Protein AF-A0A6A6VMI0-F1 (afdb_monomer_lite)

Organism: NCBI:txid1340428

Foldseek 3Di:
DPPVVVVVVVVVVPPDDDDDDDDDDDPDDDDDDDDPDPPPPDDDPVVVVVVVVVVVVVVVVVQVVVCVPDVCGPVVVVVVVVVVVVVVVVVVVVVVVVVVVVVVVVVVVVVPDDPPPDQDDVCPPVLPPDDPPDDDPPPRDDCPVVVVVSSVVSVVVVVVVVVCVVVVVPPVRPPPPPPDPPDPDDDDPDDDD

Sequence (193 aa):
MQLLQRTALTAARSSRTTLSRTSRRFASDHHGHGQAHNVNESFGLGLWLPLAAFPFGYLLYKLSQSTQKNPSDVLSRLIKNYMEKEEDIRRSNALHTQLMEQAAKDRVLFYSSPTQVIPQLRFPEIMNNGSPFNVVAGSQVNMDKVIEKMQREAYEDNERKLEALRNNQIKSEIPIEQKAPRYRGTELKVAIG

Structure (mmCIF, N/CA/C/O backbone):
data_AF-A0A6A6VMI0-F1
#
_entry.id   AF-A0A6A6VMI0-F1
#
loop_
_atom_site.group_PDB
_atom_site.id
_atom_site.type_symbol
_atom_site.label_atom_id
_atom_site.label_alt_id
_atom_site.label_comp_id
_atom_site.label_asym_id
_atom_site.label_entity_id
_atom_site.label_seq_id
_atom_site.pdbx_PDB_ins_code
_atom_site.Cartn_x
_atom_site.Cartn_y
_atom_site.Cartn_z
_atom_site.occupancy
_atom_site.B_iso_or_equiv
_atom_site.auth_seq_id
_atom_site.auth_comp_id
_atom_site.auth_asym_id
_atom_site.auth_atom_id
_atom_site.pdbx_PDB_model_num
ATOM 1 N N . MET A 1 1 ? 6.667 -1.516 18.832 1.00 49.03 1 MET A N 1
ATOM 2 C CA . MET A 1 1 ? 7.571 -0.690 17.987 1.00 49.03 1 MET A CA 1
ATOM 3 C C . MET A 1 1 ? 8.981 -1.300 17.808 1.00 49.03 1 MET A C 1
ATOM 5 O O . MET A 1 1 ? 9.947 -0.559 17.741 1.00 49.03 1 MET A O 1
ATOM 9 N N . GLN A 1 2 ? 9.157 -2.629 17.717 1.00 53.81 2 GLN A N 1
ATOM 10 C CA . GLN A 1 2 ? 10.510 -3.240 17.655 1.00 53.81 2 GLN A CA 1
ATOM 11 C C . GLN A 1 2 ? 10.772 -4.107 16.410 1.00 53.81 2 GLN A C 1
ATOM 13 O O . GLN A 1 2 ? 11.909 -4.485 16.141 1.00 53.81 2 GLN A O 1
ATOM 18 N N . LEU A 1 3 ? 9.742 -4.399 15.611 1.00 52.06 3 LEU A N 1
ATOM 19 C CA . LEU A 1 3 ? 9.859 -5.303 14.460 1.00 52.06 3 LEU A CA 1
ATOM 20 C C . LEU A 1 3 ? 10.449 -4.623 13.212 1.00 52.06 3 LEU A C 1
ATOM 22 O O . LEU A 1 3 ? 11.148 -5.274 12.443 1.00 52.06 3 LEU A O 1
ATOM 26 N N . LEU A 1 4 ? 10.268 -3.306 13.053 1.00 53.38 4 LEU A N 1
ATOM 27 C CA . LEU A 1 4 ? 10.815 -2.540 11.921 1.00 53.38 4 LEU A CA 1
ATOM 28 C C . LEU A 1 4 ? 12.335 -2.323 11.994 1.00 53.38 4 LEU A C 1
ATOM 30 O O . LEU A 1 4 ? 12.973 -2.074 10.978 1.00 53.38 4 LEU A O 1
ATOM 34 N N . GLN A 1 5 ? 12.938 -2.439 13.179 1.00 54.00 5 GLN A N 1
ATOM 35 C CA . GLN A 1 5 ? 14.377 -2.208 13.349 1.00 54.00 5 GLN A CA 1
ATOM 36 C C . GLN A 1 5 ? 15.223 -3.418 12.926 1.00 54.00 5 GLN A C 1
ATOM 38 O O . GLN A 1 5 ? 16.391 -3.267 12.573 1.00 54.00 5 GLN A O 1
ATOM 43 N N . ARG A 1 6 ? 14.645 -4.627 12.926 1.00 52.94 6 ARG A N 1
ATOM 44 C CA . ARG A 1 6 ? 15.387 -5.863 12.635 1.00 52.94 6 ARG A CA 1
ATOM 45 C C . ARG A 1 6 ? 15.647 -6.075 11.142 1.00 52.94 6 ARG A C 1
ATOM 47 O O . ARG A 1 6 ? 16.674 -6.650 10.797 1.00 52.94 6 ARG A O 1
ATOM 54 N N . THR A 1 7 ? 14.775 -5.577 10.266 1.00 53.91 7 THR A N 1
ATOM 55 C CA . THR A 1 7 ? 14.893 -5.739 8.806 1.00 53.91 7 THR A CA 1
ATOM 56 C C . THR A 1 7 ? 15.900 -4.770 8.179 1.00 53.91 7 THR A C 1
ATOM 58 O O . THR A 1 7 ? 16.629 -5.145 7.263 1.00 53.91 7 THR A O 1
ATOM 61 N N . ALA A 1 8 ? 16.025 -3.552 8.714 1.00 53.75 8 ALA A N 1
ATOM 62 C CA . ALA A 1 8 ? 16.979 -2.558 8.216 1.00 53.75 8 ALA A CA 1
ATOM 63 C C . ALA A 1 8 ? 18.450 -2.976 8.426 1.00 53.75 8 ALA A C 1
ATOM 65 O O . ALA A 1 8 ? 19.309 -2.709 7.585 1.00 53.75 8 ALA A O 1
ATOM 66 N N . LEU A 1 9 ? 18.749 -3.682 9.522 1.00 53.66 9 LEU A N 1
ATOM 67 C CA . LEU A 1 9 ? 20.118 -4.078 9.869 1.00 53.66 9 LEU A CA 1
ATOM 68 C C . LEU A 1 9 ? 20.656 -5.241 9.019 1.00 53.66 9 LEU A C 1
ATOM 70 O O . LEU A 1 9 ? 21.871 -5.375 8.866 1.00 53.66 9 LEU A O 1
ATOM 74 N N . THR A 1 10 ? 19.782 -6.073 8.444 1.00 55.41 10 THR A N 1
ATOM 75 C CA . THR A 1 10 ? 20.195 -7.216 7.610 1.00 55.41 10 THR A CA 1
ATOM 76 C C . THR A 1 10 ? 20.552 -6.789 6.185 1.00 55.41 10 THR A C 1
ATOM 78 O O . THR A 1 10 ? 21.506 -7.317 5.615 1.00 55.41 10 THR A O 1
ATOM 81 N N . ALA A 1 11 ? 19.871 -5.776 5.636 1.00 56.66 11 ALA A N 1
ATOM 82 C CA . ALA A 1 11 ? 20.152 -5.242 4.299 1.00 56.66 11 ALA A CA 1
ATOM 83 C C . ALA A 1 11 ? 21.504 -4.500 4.213 1.00 56.66 11 ALA A C 1
ATOM 85 O O . ALA A 1 11 ? 22.173 -4.535 3.182 1.00 56.66 11 ALA A O 1
ATOM 86 N N . ALA A 1 12 ? 21.961 -3.889 5.312 1.00 55.19 12 ALA A N 1
ATOM 87 C CA . ALA A 1 12 ? 23.204 -3.114 5.348 1.00 55.19 12 ALA A CA 1
ATOM 88 C C . ALA A 1 12 ? 24.495 -3.961 5.295 1.00 55.19 12 ALA A C 1
ATOM 90 O O . ALA A 1 12 ? 25.575 -3.420 5.065 1.00 55.19 12 ALA A O 1
ATOM 91 N N . ARG A 1 13 ? 24.426 -5.287 5.498 1.00 55.62 13 ARG A N 1
ATOM 92 C CA . ARG A 1 13 ? 25.618 -6.162 5.476 1.00 55.62 13 ARG A CA 1
ATOM 93 C C . ARG A 1 13 ? 26.021 -6.651 4.080 1.00 55.62 13 ARG A C 1
ATOM 95 O O . ARG A 1 13 ? 27.125 -7.168 3.937 1.00 55.62 13 ARG A O 1
ATOM 102 N N . SER A 1 14 ? 25.181 -6.472 3.058 1.00 56.50 14 SER A N 1
ATOM 103 C CA . SER A 1 14 ? 25.423 -7.042 1.722 1.00 56.50 14 SER A CA 1
ATOM 104 C C . SER A 1 14 ? 26.342 -6.207 0.812 1.00 56.50 14 SER A C 1
ATOM 106 O O . SER A 1 14 ? 26.693 -6.672 -0.268 1.00 56.50 14 SER A O 1
ATOM 108 N N . SER A 1 15 ? 26.746 -4.993 1.203 1.00 56.50 15 SER A N 1
ATOM 109 C CA . SER A 1 15 ? 27.446 -4.040 0.318 1.00 56.50 15 SER A CA 1
ATOM 110 C C . SER A 1 15 ? 28.947 -3.879 0.587 1.00 56.50 15 SER A C 1
ATOM 112 O O . SER A 1 15 ? 29.559 -2.908 0.139 1.00 56.50 15 SER A O 1
ATOM 114 N N . ARG A 1 16 ? 29.592 -4.812 1.300 1.00 56.62 16 ARG A N 1
ATOM 115 C CA . ARG A 1 16 ? 31.043 -4.729 1.525 1.00 56.62 16 ARG A CA 1
ATOM 116 C C . ARG A 1 16 ? 31.806 -5.217 0.287 1.00 56.62 16 ARG A C 1
ATOM 118 O O . ARG A 1 16 ? 32.122 -6.395 0.162 1.00 56.62 16 ARG A O 1
ATOM 125 N N . THR A 1 17 ? 32.136 -4.291 -0.608 1.00 61.59 17 THR A N 1
ATOM 126 C CA . THR A 1 17 ? 33.060 -4.511 -1.728 1.00 61.59 17 THR A CA 1
ATOM 127 C C . THR A 1 17 ? 34.459 -4.833 -1.197 1.00 61.59 17 THR A C 1
ATOM 129 O O . THR A 1 17 ? 35.094 -4.000 -0.546 1.00 61.59 17 THR A O 1
ATOM 132 N N . THR A 1 18 ? 34.963 -6.035 -1.459 1.00 63.28 18 THR A N 1
ATOM 133 C CA . THR A 1 18 ? 36.356 -6.398 -1.178 1.00 63.28 18 THR A CA 1
ATOM 134 C C . THR A 1 18 ? 37.263 -5.729 -2.212 1.00 63.28 18 THR A C 1
ATOM 136 O O . THR A 1 18 ? 37.291 -6.143 -3.370 1.00 63.28 18 THR A O 1
ATOM 139 N N . LEU A 1 19 ? 37.986 -4.677 -1.821 1.00 65.62 19 LEU A N 1
ATOM 140 C CA . LEU A 1 19 ? 38.995 -4.047 -2.677 1.00 65.62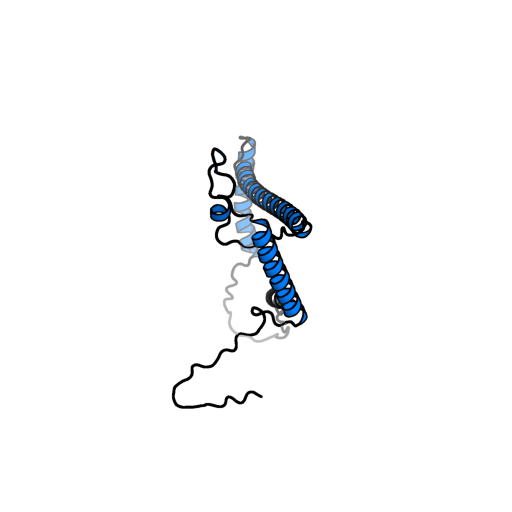 19 LEU A CA 1
ATOM 141 C C . LEU A 1 19 ? 40.134 -5.043 -2.964 1.00 65.62 19 LEU A C 1
ATOM 143 O O . LEU A 1 19 ? 40.698 -5.631 -2.040 1.00 65.62 19 LEU A O 1
ATOM 147 N N . SER A 1 20 ? 40.463 -5.223 -4.246 1.00 62.91 20 SER A N 1
ATOM 148 C CA . SER A 1 20 ? 41.582 -6.054 -4.705 1.00 62.91 20 SER A CA 1
ATOM 149 C C . SER A 1 20 ? 42.905 -5.516 -4.154 1.00 62.91 20 SER A C 1
ATOM 151 O O . SER A 1 20 ? 43.247 -4.348 -4.338 1.00 62.91 20 SER A O 1
ATOM 153 N N . ARG A 1 21 ? 43.654 -6.366 -3.448 1.00 62.25 21 ARG A N 1
ATOM 154 C CA . ARG A 1 21 ? 44.959 -6.023 -2.879 1.00 62.25 21 ARG A CA 1
ATOM 155 C C . ARG A 1 21 ? 46.011 -6.079 -3.990 1.00 62.25 21 ARG A C 1
ATOM 157 O O . ARG A 1 21 ? 46.353 -7.161 -4.456 1.00 62.25 21 ARG A O 1
ATOM 164 N N . THR A 1 22 ? 46.548 -4.928 -4.387 1.00 59.88 22 THR A N 1
ATOM 165 C CA . THR A 1 22 ? 47.686 -4.828 -5.316 1.00 59.88 22 THR A CA 1
ATOM 166 C C . THR A 1 22 ? 48.868 -5.661 -4.809 1.00 59.88 22 THR A C 1
ATOM 168 O O . THR A 1 22 ? 49.394 -5.403 -3.723 1.00 59.88 22 THR A O 1
ATOM 171 N N . SER A 1 23 ? 49.305 -6.657 -5.587 1.00 62.66 23 SER A N 1
ATOM 172 C CA . SER A 1 23 ? 50.525 -7.415 -5.299 1.00 62.66 23 SER A CA 1
ATOM 173 C C . SER A 1 23 ? 51.737 -6.492 -5.445 1.00 62.66 23 SER A C 1
ATOM 175 O O . SER A 1 23 ? 51.971 -5.942 -6.524 1.00 62.66 23 SER A O 1
ATOM 177 N N . ARG A 1 24 ? 52.528 -6.324 -4.384 1.00 59.72 24 ARG A N 1
ATOM 178 C CA . ARG A 1 24 ? 53.826 -5.645 -4.476 1.00 59.72 24 ARG A CA 1
ATOM 179 C C . ARG A 1 24 ? 54.785 -6.541 -5.263 1.00 59.72 24 ARG A C 1
ATOM 181 O O . ARG A 1 24 ? 55.013 -7.678 -4.861 1.00 59.72 24 ARG A O 1
ATOM 188 N N . ARG A 1 25 ? 55.324 -6.042 -6.377 1.00 53.09 25 ARG A N 1
ATOM 189 C CA . ARG A 1 25 ? 56.431 -6.686 -7.097 1.00 53.09 25 ARG A CA 1
ATOM 190 C C . ARG A 1 25 ? 57.737 -6.281 -6.417 1.00 53.09 25 ARG A C 1
ATOM 192 O O . ARG A 1 25 ? 58.009 -5.090 -6.294 1.00 53.09 25 ARG A O 1
ATOM 199 N N . PHE A 1 26 ? 58.517 -7.259 -5.968 1.00 57.53 26 PHE A N 1
ATOM 200 C CA . PHE A 1 26 ? 59.896 -7.035 -5.547 1.00 57.53 26 PHE A CA 1
ATOM 201 C C . PHE A 1 26 ? 60.743 -6.851 -6.806 1.00 57.53 26 PHE A C 1
ATOM 203 O O . PHE A 1 26 ? 60.896 -7.777 -7.597 1.00 57.53 26 PHE A O 1
ATOM 210 N N . ALA A 1 27 ? 61.233 -5.634 -7.026 1.00 57.88 27 ALA A N 1
ATOM 211 C CA . ALA A 1 27 ? 62.242 -5.361 -8.035 1.00 57.88 27 ALA A CA 1
ATOM 212 C C . ALA A 1 27 ? 63.617 -5.647 -7.424 1.00 57.88 27 ALA A C 1
ATOM 214 O O . ALA A 1 27 ? 64.251 -4.749 -6.879 1.00 57.88 27 ALA A O 1
ATOM 215 N N . SER A 1 28 ? 64.041 -6.906 -7.475 1.00 59.09 28 SER A N 1
ATOM 216 C CA . SER A 1 28 ? 65.440 -7.290 -7.289 1.00 59.09 28 SER A CA 1
ATOM 217 C C . SER A 1 28 ? 65.618 -8.746 -7.703 1.00 59.09 28 SER A C 1
ATOM 219 O O . SER A 1 28 ? 65.396 -9.635 -6.887 1.00 59.09 28 SER A O 1
ATOM 221 N N . ASP A 1 29 ? 66.007 -8.990 -8.951 1.00 41.25 29 ASP A N 1
ATOM 222 C CA . ASP A 1 29 ? 67.034 -9.999 -9.200 1.00 41.25 29 ASP A CA 1
ATOM 223 C C . ASP A 1 29 ? 67.683 -9.755 -10.562 1.00 41.25 29 ASP A C 1
ATOM 225 O O . ASP A 1 29 ? 67.005 -9.610 -11.580 1.00 41.25 29 ASP A O 1
ATOM 229 N N . HIS A 1 30 ? 69.003 -9.647 -10.562 1.00 47.50 30 HIS A N 1
ATOM 230 C CA . HIS A 1 30 ? 69.812 -9.481 -11.756 1.00 47.50 30 HIS A CA 1
ATOM 231 C C . HIS A 1 30 ? 70.925 -10.526 -11.647 1.00 47.50 30 HIS A C 1
ATOM 233 O O . HIS A 1 30 ? 71.714 -10.458 -10.709 1.00 47.50 30 HIS A O 1
ATOM 239 N N . HIS A 1 31 ? 71.033 -11.367 -12.684 1.00 48.19 31 HIS A N 1
ATOM 240 C CA . HIS A 1 31 ? 72.104 -12.329 -13.014 1.00 48.19 31 HIS A CA 1
ATOM 241 C C . HIS A 1 31 ? 71.931 -13.774 -12.511 1.00 48.19 31 HIS A C 1
ATOM 243 O O . HIS A 1 31 ? 72.172 -14.093 -11.354 1.00 48.19 31 HIS A O 1
ATOM 249 N N . GLY A 1 32 ? 71.657 -14.681 -13.454 1.00 36.88 32 GLY A N 1
ATOM 250 C CA . GLY A 1 32 ? 71.803 -16.126 -13.273 1.00 36.88 32 GLY A CA 1
ATOM 251 C C . GLY A 1 32 ? 71.426 -16.891 -14.542 1.00 36.88 32 GLY A C 1
ATOM 252 O O . GLY A 1 32 ? 70.265 -16.923 -14.929 1.00 36.88 32 GLY A O 1
ATOM 253 N N . HIS A 1 33 ? 72.418 -17.466 -15.220 1.00 50.44 33 HIS A N 1
ATOM 254 C CA . HIS A 1 33 ? 72.277 -18.271 -16.434 1.00 50.44 33 HIS A CA 1
ATOM 255 C C . HIS A 1 33 ? 71.405 -19.525 -16.212 1.00 50.44 33 HIS A C 1
ATOM 257 O O . HIS A 1 33 ? 71.686 -20.302 -15.304 1.00 50.44 33 HIS A O 1
ATOM 263 N N . GLY A 1 34 ? 70.418 -19.779 -17.081 1.00 42.78 34 GLY A N 1
ATOM 264 C CA . GLY A 1 34 ? 69.686 -21.054 -17.108 1.00 42.78 34 GLY A CA 1
ATOM 265 C C . GLY A 1 34 ? 68.432 -21.027 -17.988 1.00 42.78 34 GLY A C 1
ATOM 266 O O . GLY A 1 34 ? 67.599 -20.149 -17.829 1.00 42.78 34 GLY A O 1
ATOM 267 N N . GLN A 1 35 ? 68.339 -21.990 -18.912 1.00 43.41 35 GLN A N 1
ATOM 268 C CA . GLN A 1 35 ? 67.199 -22.366 -19.767 1.00 43.41 35 GLN A CA 1
ATOM 269 C C . GLN A 1 35 ? 66.400 -21.257 -20.490 1.00 43.41 35 GLN A C 1
ATOM 271 O O . GLN A 1 35 ? 65.652 -20.487 -19.896 1.00 43.41 35 GLN A O 1
ATOM 276 N N . ALA A 1 36 ? 66.403 -21.311 -21.828 1.00 47.59 36 ALA A N 1
ATOM 277 C CA . ALA A 1 36 ? 65.370 -20.692 -22.658 1.00 47.59 36 ALA A CA 1
ATOM 278 C C . ALA A 1 36 ? 64.005 -21.351 -22.374 1.00 47.59 36 ALA A C 1
ATOM 280 O O . ALA A 1 36 ? 63.598 -22.308 -23.034 1.00 47.59 36 ALA A O 1
ATOM 281 N N . HIS A 1 37 ? 63.305 -20.862 -21.353 1.00 47.41 37 HIS A N 1
ATOM 282 C CA . HIS A 1 37 ? 61.890 -21.134 -21.169 1.00 47.41 37 HIS A CA 1
ATOM 283 C C . HIS A 1 37 ? 61.147 -20.508 -22.349 1.00 47.41 37 HIS A C 1
ATOM 285 O O . HIS A 1 37 ? 61.203 -19.299 -22.553 1.00 47.41 37 HIS A O 1
ATOM 291 N N . ASN A 1 38 ? 60.474 -21.334 -23.149 1.00 57.28 38 ASN A N 1
ATOM 292 C CA . ASN A 1 38 ? 59.562 -20.858 -24.179 1.00 57.28 38 ASN A CA 1
ATOM 293 C C . ASN A 1 38 ? 58.389 -20.158 -23.471 1.00 57.28 38 ASN A C 1
ATOM 295 O O . ASN A 1 38 ? 57.454 -20.812 -23.003 1.00 57.28 38 ASN A O 1
ATOM 299 N N . VAL A 1 39 ? 58.496 -18.840 -23.288 1.00 60.62 39 VAL A N 1
ATOM 300 C CA . VAL A 1 39 ? 57.437 -18.021 -22.702 1.00 60.62 39 VAL A CA 1
ATOM 301 C C . VAL A 1 39 ? 56.340 -17.917 -23.753 1.00 60.62 39 VAL A C 1
ATOM 303 O O . VAL A 1 39 ? 56.413 -17.125 -24.686 1.00 60.62 39 VAL A O 1
ATOM 306 N N . ASN A 1 40 ? 55.329 -18.771 -23.626 1.00 65.44 40 ASN A N 1
ATOM 307 C CA . ASN A 1 40 ? 54.129 -18.713 -24.447 1.00 65.44 40 ASN A CA 1
ATOM 308 C C . ASN A 1 40 ? 53.275 -17.525 -23.969 1.00 65.44 40 ASN A C 1
ATOM 310 O O . ASN A 1 40 ? 52.355 -17.686 -23.165 1.00 65.44 40 ASN A O 1
ATOM 314 N N . GLU A 1 41 ? 53.642 -16.309 -24.379 1.00 69.31 41 GLU A N 1
ATOM 315 C CA . GLU A 1 41 ? 52.857 -15.108 -24.098 1.00 69.31 41 GLU A CA 1
ATOM 316 C C . GLU A 1 41 ? 51.548 -15.181 -24.893 1.00 69.31 41 GLU A C 1
ATOM 318 O O . GLU A 1 41 ? 51.523 -15.039 -26.115 1.00 69.31 41 GLU A O 1
ATOM 323 N N . SER A 1 42 ? 50.431 -15.439 -24.205 1.00 73.38 42 SER A N 1
ATOM 324 C CA . SER A 1 42 ? 49.112 -15.394 -24.834 1.00 73.38 42 SER A CA 1
ATOM 325 C C . SER A 1 42 ? 48.852 -13.984 -25.351 1.00 73.38 42 SER A C 1
ATOM 327 O O . SER A 1 42 ? 49.072 -13.018 -24.617 1.00 73.38 42 SER A O 1
ATOM 329 N N . PHE A 1 43 ? 48.327 -13.858 -26.570 1.00 78.25 43 PHE A N 1
ATOM 330 C CA . PHE A 1 43 ? 47.948 -12.568 -27.132 1.00 78.25 43 PHE A CA 1
ATOM 331 C C . PHE A 1 43 ? 47.078 -11.770 -26.151 1.00 78.25 43 PHE A C 1
ATOM 333 O O . PHE A 1 43 ? 45.965 -12.177 -25.808 1.00 78.25 43 PHE A O 1
ATOM 340 N N . GLY A 1 44 ? 47.610 -10.646 -25.668 1.00 80.31 44 GLY A N 1
ATOM 341 C CA . GLY A 1 44 ? 46.938 -9.814 -24.678 1.00 80.31 44 GLY A CA 1
ATOM 342 C C . GLY A 1 44 ? 45.662 -9.168 -25.219 1.00 80.31 44 GLY A C 1
ATOM 343 O O . GLY A 1 44 ? 45.406 -9.141 -26.425 1.00 80.31 44 GLY A O 1
ATOM 344 N N . LEU A 1 45 ? 44.877 -8.571 -24.318 1.00 80.88 45 LEU A N 1
ATOM 345 C CA . LEU A 1 45 ? 43.645 -7.843 -24.660 1.00 80.88 45 LEU A CA 1
ATOM 346 C C . LEU A 1 45 ? 43.850 -6.799 -25.772 1.00 80.88 45 LEU A C 1
ATOM 348 O O . LEU A 1 45 ? 42.940 -6.564 -26.559 1.00 80.88 45 LEU A O 1
A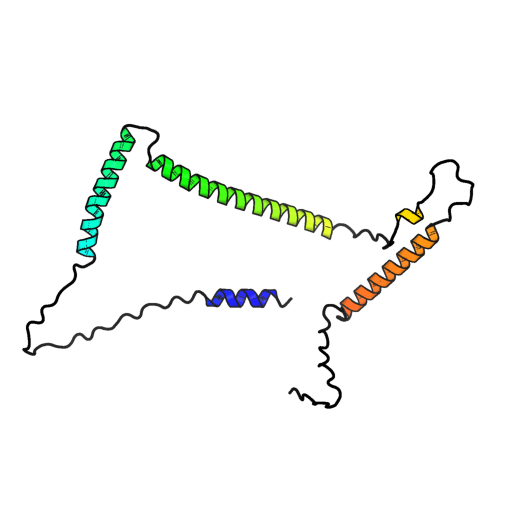TOM 352 N N . GLY A 1 46 ? 45.051 -6.220 -25.878 1.00 85.69 46 GLY A N 1
ATOM 353 C CA . GLY A 1 46 ? 45.406 -5.262 -26.925 1.00 85.69 46 GLY A CA 1
ATOM 354 C C . GLY A 1 46 ? 45.373 -5.818 -28.353 1.00 85.69 46 GLY A C 1
ATOM 355 O O . GLY A 1 46 ? 45.142 -5.039 -29.268 1.00 85.69 46 GLY A O 1
ATOM 356 N N . LEU A 1 47 ? 45.547 -7.132 -28.562 1.00 88.56 47 LEU A N 1
ATOM 357 C CA . LEU A 1 47 ? 45.381 -7.750 -29.886 1.00 88.56 47 LEU A CA 1
ATOM 358 C C . LEU A 1 47 ? 43.908 -8.061 -30.178 1.00 88.56 47 LEU A C 1
ATOM 360 O O . LEU A 1 47 ? 43.434 -7.847 -31.291 1.00 88.56 47 LEU A O 1
ATOM 364 N N . TRP A 1 48 ? 43.167 -8.531 -29.174 1.00 90.44 48 TRP A N 1
ATOM 365 C CA . TRP A 1 48 ? 41.755 -8.887 -29.329 1.00 90.44 48 TRP A CA 1
ATOM 366 C C . TRP A 1 48 ? 40.848 -7.671 -29.529 1.00 90.44 48 TRP A C 1
ATOM 368 O O . TRP A 1 48 ? 39.865 -7.759 -30.263 1.00 90.44 48 TRP A O 1
ATOM 378 N N . LEU A 1 49 ? 41.185 -6.527 -28.927 1.00 92.19 49 LEU A N 1
ATOM 379 C CA . LEU A 1 49 ? 40.406 -5.295 -29.035 1.00 92.19 49 LEU A CA 1
ATOM 380 C C . LEU A 1 49 ? 40.255 -4.795 -30.489 1.00 92.19 49 LEU A C 1
ATOM 382 O O . LEU A 1 49 ? 39.114 -4.626 -30.919 1.00 92.19 49 LEU A O 1
ATOM 386 N N . PRO A 1 50 ? 41.326 -4.600 -31.289 1.00 92.69 50 PRO A N 1
ATOM 387 C CA . PRO A 1 50 ? 41.190 -4.212 -32.692 1.00 92.69 50 PRO A CA 1
ATOM 388 C C . PRO A 1 50 ? 40.572 -5.327 -33.546 1.00 92.69 50 PRO A C 1
ATOM 390 O O . PRO A 1 50 ? 39.773 -5.029 -34.433 1.00 92.69 50 PRO A O 1
ATOM 393 N N . LEU A 1 51 ? 40.873 -6.599 -33.251 1.00 93.31 51 LEU A N 1
ATOM 394 C CA . LEU A 1 51 ? 40.278 -7.757 -33.934 1.00 93.31 51 LEU A CA 1
ATOM 395 C C . LEU A 1 51 ? 38.758 -7.829 -33.763 1.00 93.31 51 LEU A C 1
ATOM 397 O O . LEU A 1 51 ? 38.072 -8.249 -34.688 1.00 93.31 51 LEU A O 1
ATOM 401 N N . ALA A 1 52 ? 38.227 -7.399 -32.618 1.00 92.38 52 ALA A N 1
ATOM 402 C CA . ALA A 1 52 ? 36.791 -7.271 -32.388 1.00 92.38 52 ALA A CA 1
ATOM 403 C C . ALA A 1 52 ? 36.230 -5.947 -32.934 1.00 92.38 52 ALA A C 1
ATOM 405 O O . ALA A 1 52 ? 35.144 -5.923 -33.516 1.00 92.38 52 ALA A O 1
ATOM 406 N N . ALA A 1 53 ? 36.969 -4.843 -32.788 1.00 95.06 53 ALA A N 1
ATOM 407 C CA . ALA A 1 53 ? 36.525 -3.517 -33.210 1.00 95.06 53 ALA A CA 1
ATOM 408 C C . ALA A 1 53 ? 36.370 -3.400 -34.733 1.00 95.06 53 ALA A C 1
ATOM 410 O O . ALA A 1 53 ? 35.442 -2.741 -35.195 1.00 95.06 53 ALA A O 1
ATOM 411 N N . PHE A 1 54 ? 37.234 -4.051 -35.518 1.00 94.56 54 PHE A N 1
ATOM 412 C CA . PHE A 1 54 ? 37.189 -3.990 -36.981 1.00 94.56 54 PHE A CA 1
ATOM 413 C C . PHE A 1 54 ? 35.903 -4.602 -37.580 1.00 94.56 54 PHE A C 1
ATOM 415 O O . PHE A 1 54 ? 35.185 -3.888 -38.288 1.00 94.56 54 PHE A O 1
ATOM 422 N N . PRO A 1 55 ? 35.528 -5.868 -37.286 1.00 93.88 55 PRO A N 1
ATOM 423 C CA . PRO A 1 55 ? 34.268 -6.430 -37.766 1.00 93.88 55 PRO A CA 1
ATOM 424 C C . PRO A 1 55 ? 33.054 -5.727 -37.151 1.00 93.88 55 PRO A C 1
ATOM 426 O O . PRO A 1 55 ? 32.060 -5.527 -37.847 1.00 93.88 55 PRO A O 1
ATOM 429 N N . PHE A 1 56 ? 33.128 -5.294 -35.887 1.00 93.62 56 PHE A N 1
ATOM 430 C CA . PHE A 1 56 ? 32.044 -4.549 -35.242 1.00 93.62 56 PHE A CA 1
ATOM 431 C C . PHE A 1 56 ? 31.789 -3.192 -35.918 1.00 93.62 56 PHE A C 1
ATOM 433 O O . PHE A 1 56 ? 30.646 -2.855 -36.228 1.00 93.62 56 PHE A O 1
ATOM 440 N N . GLY A 1 57 ? 32.848 -2.439 -36.224 1.00 92.75 57 GLY A N 1
ATOM 441 C CA . GLY A 1 57 ? 32.768 -1.179 -36.961 1.00 92.75 57 GLY A CA 1
ATOM 442 C C . GLY A 1 57 ? 32.248 -1.367 -38.388 1.00 92.75 57 GLY A C 1
ATOM 443 O O . GLY A 1 57 ? 31.406 -0.592 -38.840 1.00 92.75 57 GLY A O 1
ATOM 444 N N . TYR A 1 58 ? 32.669 -2.432 -39.079 1.00 91.25 58 TYR A N 1
ATOM 445 C CA . TYR A 1 58 ? 32.142 -2.774 -40.406 1.00 91.25 58 TYR A CA 1
ATOM 446 C C . TYR A 1 58 ? 30.647 -3.123 -40.369 1.00 91.25 58 TYR A C 1
ATOM 448 O O . TYR A 1 58 ? 29.881 -2.670 -41.224 1.00 91.25 58 TYR A O 1
ATOM 456 N N . LEU A 1 59 ? 30.216 -3.888 -39.363 1.00 88.94 59 LEU A N 1
ATOM 457 C CA . LEU A 1 59 ? 28.809 -4.223 -39.146 1.00 88.94 59 LEU A CA 1
ATOM 458 C C . LEU A 1 59 ? 27.978 -2.956 -38.903 1.00 88.94 59 LEU A C 1
ATOM 460 O O . LEU A 1 59 ? 26.951 -2.767 -39.554 1.00 88.94 59 LEU A O 1
ATOM 464 N N . LEU A 1 60 ? 28.448 -2.064 -38.025 1.00 85.69 60 LEU A N 1
ATOM 465 C CA . LEU A 1 60 ? 27.810 -0.771 -37.765 1.00 85.69 60 LEU A CA 1
ATOM 466 C C . LEU A 1 60 ? 27.728 0.095 -39.026 1.00 85.69 60 LEU A C 1
ATOM 468 O O . LEU A 1 60 ? 26.696 0.713 -39.276 1.00 85.69 60 LEU A O 1
ATOM 472 N N . TYR A 1 61 ? 28.776 0.112 -39.849 1.00 84.94 61 TYR A N 1
ATOM 473 C CA . TYR A 1 61 ? 28.788 0.848 -41.112 1.00 84.94 61 TYR A CA 1
ATOM 474 C C . TYR A 1 61 ? 27.762 0.304 -42.114 1.00 84.94 61 TYR A C 1
ATOM 476 O O . TYR A 1 61 ? 27.009 1.071 -42.716 1.00 84.94 61 TYR A O 1
ATOM 484 N N . LYS A 1 62 ? 27.684 -1.022 -42.267 1.00 82.12 62 LYS A N 1
ATOM 485 C CA . LYS A 1 62 ? 26.681 -1.676 -43.121 1.00 82.12 62 LYS A CA 1
ATOM 486 C C . LYS A 1 62 ? 25.258 -1.426 -42.632 1.00 82.12 62 LYS A C 1
ATOM 488 O O . LYS A 1 62 ? 24.377 -1.162 -43.449 1.00 82.12 62 LYS A O 1
ATOM 493 N N . LEU A 1 63 ? 25.050 -1.473 -41.318 1.00 78.62 63 LEU A N 1
ATOM 494 C CA . LEU A 1 63 ? 23.763 -1.179 -40.700 1.00 78.62 63 LEU A CA 1
ATOM 495 C C . LEU A 1 63 ? 23.370 0.288 -40.938 1.00 78.62 63 LEU A C 1
ATOM 497 O O . LEU A 1 63 ? 22.276 0.546 -41.425 1.00 78.62 63 LEU A O 1
ATOM 501 N N . SER A 1 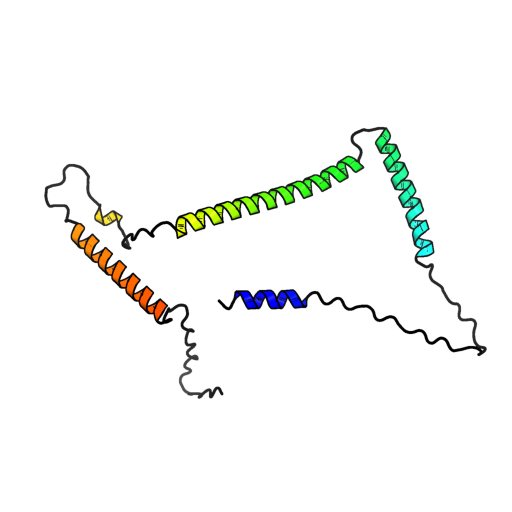64 ? 24.304 1.222 -40.745 1.00 77.31 64 SER A N 1
ATOM 502 C CA . SER A 1 64 ? 24.121 2.658 -41.005 1.00 77.31 64 SER A CA 1
ATOM 503 C C . SER A 1 64 ? 23.816 2.980 -42.479 1.00 77.31 64 SER A C 1
ATOM 505 O O . SER A 1 64 ? 22.946 3.797 -42.779 1.00 77.31 64 SER A O 1
ATOM 507 N N . GLN A 1 65 ? 24.454 2.297 -43.437 1.00 71.31 65 GLN A N 1
ATOM 508 C CA . GLN A 1 65 ? 24.097 2.446 -44.857 1.00 71.31 65 GLN A CA 1
ATOM 509 C C . GLN A 1 65 ? 22.685 1.932 -45.171 1.00 71.31 65 GLN A C 1
ATOM 511 O O . GLN A 1 65 ? 22.013 2.475 -46.050 1.00 71.31 65 GLN A O 1
ATOM 516 N N . SER A 1 66 ? 22.224 0.886 -44.479 1.00 61.19 66 SER A N 1
ATOM 517 C CA . SER A 1 66 ? 20.873 0.348 -44.677 1.00 61.19 66 SER A CA 1
ATOM 518 C C . SER A 1 66 ? 19.781 1.306 -44.177 1.00 61.19 66 SER A C 1
ATOM 520 O O . SER A 1 66 ? 18.716 1.389 -44.795 1.00 61.19 66 SER A O 1
ATOM 522 N N . THR A 1 67 ? 20.096 2.118 -43.161 1.00 57.56 67 THR A N 1
ATOM 523 C CA . THR A 1 67 ? 19.251 3.189 -42.612 1.00 57.56 67 THR A CA 1
ATOM 524 C C . THR A 1 67 ? 18.908 4.270 -43.638 1.00 57.56 67 THR A C 1
ATOM 526 O O . THR A 1 67 ? 17.794 4.787 -43.639 1.00 57.56 67 THR A O 1
ATOM 529 N N . GLN A 1 68 ? 19.829 4.613 -44.548 1.00 60.72 68 GLN A N 1
ATOM 530 C CA . GLN A 1 68 ? 19.619 5.695 -45.525 1.00 60.72 68 GLN A CA 1
ATOM 531 C C . GLN A 1 68 ? 18.575 5.366 -46.606 1.00 60.72 68 GLN A C 1
ATOM 533 O O . GLN A 1 68 ? 18.042 6.282 -47.228 1.00 60.72 68 GLN A O 1
ATOM 538 N N . LYS A 1 69 ? 18.271 4.082 -46.850 1.00 62.25 69 LYS A N 1
ATOM 539 C CA . LYS A 1 69 ? 17.331 3.657 -47.906 1.00 62.25 69 LYS A CA 1
ATOM 540 C C . LYS A 1 69 ? 15.898 3.429 -47.425 1.00 62.25 69 LYS A C 1
ATOM 542 O O . LYS A 1 69 ? 14.991 3.516 -48.245 1.00 62.25 69 LYS A O 1
ATOM 547 N N . ASN A 1 70 ? 15.678 3.137 -46.142 1.00 58.84 70 ASN A N 1
ATOM 548 C CA . ASN A 1 70 ? 14.350 2.849 -45.594 1.00 58.84 70 ASN A CA 1
ATOM 549 C C . ASN A 1 70 ? 14.146 3.597 -44.264 1.00 58.84 70 ASN A C 1
ATOM 551 O O . ASN A 1 70 ? 14.837 3.290 -43.295 1.00 58.84 70 ASN A O 1
ATOM 555 N N . PRO A 1 71 ? 13.168 4.517 -44.157 1.00 55.94 71 PRO A N 1
ATOM 556 C CA . PRO A 1 71 ? 12.988 5.357 -42.968 1.00 55.94 71 PRO A CA 1
ATOM 557 C C . PRO A 1 71 ? 12.495 4.597 -41.721 1.00 55.94 71 PRO A C 1
ATOM 559 O O . PRO A 1 71 ? 12.475 5.160 -40.630 1.00 55.94 71 PRO A O 1
ATOM 562 N N . SER A 1 72 ? 12.109 3.320 -41.844 1.00 60.03 72 SER A N 1
ATOM 563 C CA . SER A 1 72 ? 11.803 2.447 -40.701 1.00 60.03 72 SER A CA 1
ATOM 564 C C . SER A 1 72 ? 12.941 1.455 -40.469 1.00 60.03 72 SER A C 1
ATOM 566 O O . SER A 1 72 ? 12.822 0.257 -40.737 1.00 60.03 72 SER A O 1
ATOM 568 N N . ASP A 1 73 ? 14.061 1.997 -40.026 1.00 69.56 73 ASP A N 1
ATOM 569 C CA . ASP A 1 73 ? 15.311 1.280 -39.854 1.00 69.56 73 ASP A CA 1
ATOM 570 C C . ASP A 1 73 ? 15.254 0.248 -38.711 1.00 69.56 73 ASP A C 1
ATOM 572 O O . ASP A 1 73 ? 14.566 0.444 -37.702 1.00 69.56 73 ASP A O 1
ATOM 576 N N . VAL A 1 74 ? 15.973 -0.867 -38.856 1.00 73.62 74 VAL A N 1
ATOM 577 C CA . VAL A 1 74 ? 15.981 -1.992 -37.896 1.00 73.62 74 VAL A CA 1
ATOM 578 C C . VAL A 1 74 ? 16.421 -1.524 -36.507 1.00 73.62 74 VAL A C 1
ATOM 580 O O . VAL A 1 74 ? 15.847 -1.942 -35.501 1.00 73.62 74 VAL A O 1
ATOM 583 N N . LEU A 1 75 ? 17.371 -0.586 -36.454 1.00 76.50 75 LEU A N 1
ATOM 584 C CA . LEU A 1 75 ? 17.795 0.079 -35.223 1.00 76.50 75 LEU A CA 1
ATOM 585 C C . LEU A 1 75 ? 16.667 0.887 -34.582 1.00 76.50 75 LEU A C 1
ATOM 587 O O . LEU A 1 75 ? 16.460 0.788 -33.378 1.00 76.50 75 LEU A O 1
ATOM 591 N N . SER A 1 76 ? 15.892 1.635 -35.371 1.00 82.38 76 SER A N 1
ATOM 592 C CA . SER A 1 76 ? 14.738 2.380 -34.855 1.00 82.38 76 SER A CA 1
ATOM 593 C C . SER A 1 76 ? 13.682 1.438 -34.272 1.00 82.38 76 SER A C 1
ATOM 595 O O . SER A 1 76 ? 13.133 1.726 -33.213 1.00 82.38 76 SER A O 1
ATOM 597 N N . ARG A 1 77 ? 13.436 0.278 -34.900 1.00 82.50 77 ARG A N 1
ATOM 598 C CA . ARG A 1 77 ? 12.526 -0.749 -34.357 1.00 82.50 77 ARG A CA 1
ATOM 599 C C . ARG A 1 77 ? 13.057 -1.360 -33.061 1.00 82.50 77 ARG A C 1
ATOM 601 O O . ARG A 1 77 ? 12.295 -1.512 -32.117 1.00 82.50 77 ARG A O 1
ATOM 608 N N . LEU A 1 78 ? 14.353 -1.662 -32.991 1.00 84.12 78 LEU A N 1
ATOM 609 C CA . LEU A 1 78 ? 15.000 -2.147 -31.767 1.00 84.12 78 LEU A CA 1
ATOM 610 C C . LEU A 1 78 ? 14.901 -1.127 -30.628 1.00 84.12 78 LEU A C 1
ATOM 612 O O . LEU A 1 78 ? 14.523 -1.491 -29.517 1.00 84.12 78 LEU A O 1
ATOM 616 N N . ILE A 1 79 ? 15.184 0.145 -30.919 1.00 86.25 79 ILE A N 1
ATOM 617 C CA . ILE A 1 79 ? 15.067 1.239 -29.952 1.00 86.25 79 ILE A CA 1
ATOM 618 C C . ILE A 1 79 ? 13.613 1.378 -29.498 1.00 86.25 79 ILE A C 1
ATOM 620 O O . ILE A 1 79 ? 13.369 1.417 -28.298 1.00 86.25 79 ILE A O 1
ATOM 624 N N . LYS A 1 80 ? 12.644 1.382 -30.422 1.00 87.56 80 LYS A N 1
ATOM 625 C CA . LYS A 1 80 ? 11.213 1.452 -30.086 1.00 87.56 80 LYS A CA 1
ATOM 626 C C . LYS A 1 80 ? 10.776 0.294 -29.194 1.00 87.56 80 LYS A C 1
ATOM 628 O O . LYS A 1 80 ? 10.203 0.548 -28.147 1.00 87.56 80 LYS A O 1
ATOM 633 N N . ASN A 1 81 ? 11.130 -0.942 -29.543 1.00 86.31 81 ASN A N 1
ATOM 634 C CA . ASN A 1 81 ? 10.784 -2.121 -28.743 1.00 86.31 81 ASN A CA 1
ATOM 635 C C . ASN A 1 81 ? 11.391 -2.071 -27.330 1.00 86.31 81 ASN A C 1
ATOM 637 O O . ASN A 1 81 ? 10.824 -2.622 -26.388 1.00 86.31 81 ASN A O 1
ATOM 641 N N . TYR A 1 82 ? 12.571 -1.465 -27.173 1.00 89.50 82 TYR A N 1
ATOM 642 C CA . TYR A 1 82 ? 13.192 -1.289 -25.861 1.00 89.50 82 TYR A CA 1
ATOM 643 C C . TYR A 1 82 ? 12.528 -0.155 -25.065 1.00 89.50 82 TYR A C 1
ATOM 645 O O . TYR A 1 82 ? 12.234 -0.327 -23.884 1.00 89.50 82 TYR A O 1
ATOM 653 N N . MET A 1 83 ? 12.247 0.975 -25.716 1.00 90.75 83 MET A N 1
ATOM 654 C CA . MET A 1 83 ? 11.570 2.121 -25.104 1.00 90.75 83 MET A CA 1
ATOM 655 C C . MET A 1 83 ? 10.137 1.792 -24.676 1.00 90.75 83 MET A C 1
ATOM 657 O O . MET A 1 83 ? 9.743 2.177 -23.582 1.00 90.75 83 MET A O 1
ATOM 661 N N . GLU A 1 84 ? 9.395 1.020 -25.471 1.00 89.69 84 GLU A N 1
ATOM 662 C CA . GLU A 1 84 ? 8.034 0.565 -25.151 1.00 89.69 84 GLU A CA 1
ATOM 663 C C . GLU A 1 84 ? 8.001 -0.239 -23.841 1.00 89.69 84 GLU A C 1
ATOM 665 O O . GLU A 1 84 ? 7.192 0.031 -22.956 1.00 89.69 84 GLU A O 1
ATOM 670 N N . LYS A 1 85 ? 8.968 -1.144 -23.637 1.00 90.38 85 LYS A N 1
ATOM 671 C CA . LYS A 1 85 ? 9.102 -1.875 -22.364 1.00 90.38 85 LYS A CA 1
ATOM 672 C C . LYS A 1 85 ? 9.369 -0.948 -21.182 1.00 90.38 85 LYS A C 1
ATOM 674 O O . LYS A 1 85 ? 8.888 -1.195 -20.077 1.00 90.38 85 LYS A O 1
ATOM 679 N N . GLU A 1 86 ? 10.163 0.098 -21.389 1.00 92.56 86 GLU A N 1
ATOM 680 C CA . GLU A 1 86 ? 10.433 1.079 -20.343 1.00 92.56 86 GLU A CA 1
ATOM 681 C C . GLU A 1 86 ? 9.182 1.911 -20.028 1.00 92.56 86 GLU A C 1
ATOM 683 O O . GLU A 1 86 ? 8.896 2.180 -18.862 1.00 92.56 86 GLU A O 1
ATOM 688 N N . GLU A 1 87 ? 8.396 2.270 -21.044 1.00 94.19 87 GLU A N 1
ATOM 689 C CA . GLU A 1 87 ? 7.112 2.957 -20.887 1.00 94.19 87 GLU A CA 1
ATOM 690 C C . GLU A 1 87 ? 6.099 2.125 -20.095 1.00 94.19 87 GLU A C 1
ATOM 692 O O . GLU A 1 87 ? 5.472 2.668 -19.184 1.00 94.19 87 GLU A O 1
ATOM 697 N N . ASP A 1 88 ? 5.997 0.818 -20.342 1.00 95.56 88 ASP A N 1
ATOM 698 C CA . ASP A 1 88 ? 5.107 -0.079 -19.589 1.00 95.56 88 ASP A CA 1
ATOM 699 C C . ASP A 1 88 ? 5.485 -0.183 -18.106 1.00 95.56 88 ASP A C 1
ATOM 701 O O . ASP A 1 88 ? 4.621 -0.147 -17.218 1.00 95.56 88 ASP A O 1
ATOM 705 N N . ILE A 1 89 ? 6.786 -0.262 -17.817 1.00 94.50 89 ILE A N 1
ATOM 706 C CA . ILE A 1 89 ? 7.295 -0.268 -16.441 1.00 94.50 89 ILE A CA 1
ATOM 707 C C . ILE A 1 89 ? 6.999 1.078 -15.773 1.00 94.50 89 ILE A C 1
ATOM 709 O O . ILE A 1 89 ? 6.483 1.111 -14.652 1.00 94.50 89 ILE A O 1
ATOM 713 N N . ARG A 1 90 ? 7.264 2.198 -16.459 1.00 96.88 90 ARG A N 1
ATOM 714 C CA . ARG A 1 90 ? 6.942 3.540 -15.946 1.00 96.88 90 ARG A CA 1
ATOM 715 C C . ARG A 1 90 ? 5.442 3.693 -15.690 1.00 96.88 90 ARG A C 1
ATOM 717 O O . ARG A 1 90 ? 5.068 4.219 -14.644 1.00 96.88 90 ARG A O 1
ATOM 724 N N . ARG A 1 91 ? 4.588 3.195 -16.587 1.00 97.38 91 ARG A N 1
ATOM 725 C CA . ARG A 1 91 ? 3.125 3.228 -16.453 1.00 97.38 91 ARG A CA 1
ATOM 726 C C . ARG A 1 91 ? 2.649 2.423 -15.251 1.00 97.38 91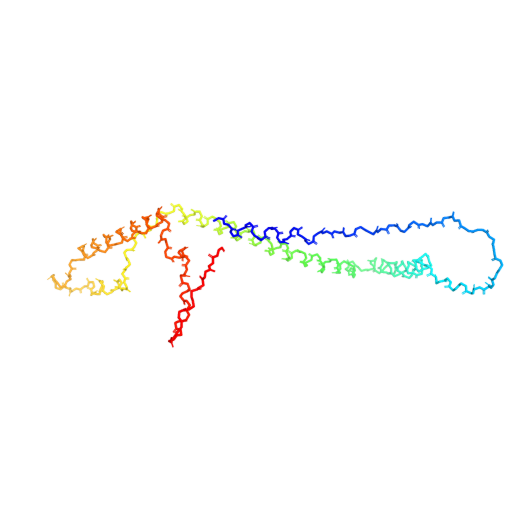 ARG A C 1
ATOM 728 O O . ARG A 1 91 ? 1.839 2.917 -14.472 1.00 97.38 91 ARG A O 1
ATOM 735 N N . SER A 1 92 ? 3.185 1.220 -15.069 1.00 96.25 92 SER A N 1
ATOM 736 C CA . SER A 1 92 ? 2.861 0.357 -13.928 1.00 96.25 92 SER A CA 1
ATOM 737 C C . SER A 1 92 ? 3.288 0.993 -12.603 1.00 96.25 92 SER A C 1
ATOM 739 O O . SER A 1 92 ? 2.517 1.014 -11.644 1.00 96.25 92 SER A O 1
ATOM 741 N N . ASN A 1 93 ? 4.482 1.591 -12.564 1.00 97.50 93 ASN A N 1
ATOM 742 C CA . ASN A 1 93 ? 4.973 2.312 -11.390 1.00 97.50 93 ASN A CA 1
ATOM 743 C C . ASN A 1 93 ? 4.119 3.550 -11.085 1.00 97.50 93 ASN A C 1
ATOM 745 O O . ASN A 1 93 ? 3.763 3.779 -9.930 1.00 97.50 93 ASN A O 1
ATOM 749 N N . ALA A 1 94 ? 3.735 4.316 -12.110 1.00 98.25 94 ALA A N 1
ATOM 750 C CA . ALA A 1 94 ? 2.850 5.466 -11.953 1.00 98.25 94 ALA A CA 1
ATOM 751 C C . ALA A 1 94 ? 1.486 5.048 -11.378 1.00 98.25 94 ALA A C 1
ATOM 753 O O . ALA A 1 94 ? 1.039 5.624 -10.385 1.00 98.25 94 ALA A O 1
ATOM 754 N N . LEU A 1 95 ? 0.870 3.993 -11.920 1.00 98.44 95 LEU A N 1
ATOM 755 C CA . LEU A 1 95 ? -0.379 3.438 -11.387 1.00 98.44 95 LEU A CA 1
ATOM 756 C C . LEU A 1 95 ? -0.228 2.992 -9.929 1.00 98.44 95 LEU A C 1
ATOM 758 O O . LEU A 1 95 ? -1.090 3.291 -9.107 1.00 98.44 95 LEU A O 1
ATOM 762 N N . HIS A 1 96 ? 0.879 2.334 -9.578 1.00 98.19 96 HIS A N 1
ATOM 763 C CA . HIS A 1 96 ? 1.133 1.929 -8.196 1.00 98.19 96 HIS A CA 1
ATOM 764 C C . HIS A 1 96 ? 1.205 3.133 -7.247 1.00 98.19 96 HIS A C 1
ATOM 766 O O . HIS A 1 96 ? 0.588 3.113 -6.182 1.00 98.19 96 HIS A O 1
ATOM 772 N N . THR A 1 97 ? 1.900 4.205 -7.640 1.00 98.25 97 THR A N 1
ATOM 773 C CA . THR A 1 97 ? 1.975 5.426 -6.821 1.00 98.25 97 THR A CA 1
ATOM 774 C C . THR A 1 97 ? 0.614 6.099 -6.647 1.00 98.25 97 THR A C 1
ATOM 776 O O . THR A 1 97 ? 0.281 6.502 -5.535 1.00 98.25 97 THR A O 1
ATOM 779 N N . GLN A 1 98 ? -0.209 6.139 -7.699 1.00 98.38 98 GLN A N 1
ATOM 780 C CA . GLN A 1 98 ? -1.567 6.691 -7.638 1.00 98.38 98 GLN A CA 1
ATOM 781 C C . GLN A 1 98 ? -2.479 5.867 -6.724 1.00 98.38 98 GLN A C 1
ATOM 783 O O . GLN A 1 98 ? -3.181 6.428 -5.885 1.00 98.38 98 GLN A O 1
ATOM 788 N N . LEU A 1 99 ? -2.434 4.536 -6.839 1.00 98.12 99 LEU A N 1
ATOM 789 C CA . LEU A 1 99 ? -3.199 3.643 -5.967 1.00 98.12 99 LEU A CA 1
ATOM 790 C C . LEU A 1 99 ? -2.768 3.783 -4.505 1.00 98.12 99 LEU A C 1
ATOM 792 O O . LEU A 1 99 ? -3.615 3.791 -3.616 1.00 98.12 99 LEU A O 1
ATOM 796 N N . MET A 1 100 ? -1.467 3.933 -4.248 1.00 98.00 100 MET A N 1
ATOM 797 C CA . MET A 1 100 ? -0.954 4.163 -2.898 1.00 98.00 100 MET A CA 1
ATOM 798 C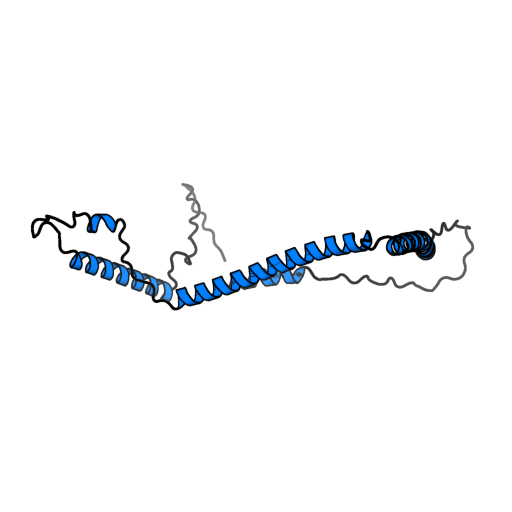 C . MET A 1 100 ? -1.430 5.507 -2.331 1.00 98.00 100 MET A C 1
ATOM 800 O O . MET A 1 100 ? -1.808 5.582 -1.163 1.00 98.00 100 MET A O 1
ATOM 804 N N . GLU A 1 101 ? -1.459 6.560 -3.150 1.00 97.44 101 GLU A N 1
ATOM 805 C CA . GLU A 1 101 ? -1.975 7.871 -2.747 1.00 97.44 101 GLU A CA 1
ATOM 806 C C . GLU A 1 101 ? -3.475 7.815 -2.429 1.00 97.44 101 GLU A C 1
ATOM 808 O O . GLU A 1 101 ? -3.915 8.349 -1.408 1.00 97.44 101 GLU A O 1
ATOM 813 N N . GLN A 1 102 ? -4.260 7.128 -3.260 1.00 97.50 102 GLN A N 1
ATOM 814 C CA . GLN A 1 102 ? -5.686 6.924 -3.016 1.00 97.50 102 GLN A CA 1
ATOM 815 C C . GLN A 1 102 ? -5.923 6.104 -1.744 1.00 97.50 102 GLN A C 1
ATOM 817 O O . GLN A 1 102 ? -6.694 6.520 -0.884 1.00 97.50 102 GLN A O 1
ATOM 822 N N . ALA A 1 103 ? -5.204 4.995 -1.563 1.00 97.12 103 ALA A N 1
ATOM 823 C CA . ALA A 1 103 ? -5.308 4.179 -0.356 1.00 97.12 103 ALA A CA 1
ATOM 824 C C . ALA A 1 103 ? -4.918 4.965 0.909 1.00 97.12 103 ALA A C 1
ATOM 826 O O . ALA A 1 103 ? -5.521 4.787 1.969 1.00 97.12 103 ALA A O 1
ATOM 827 N N . ALA A 1 104 ? -3.930 5.860 0.812 1.00 96.44 104 ALA A N 1
ATOM 828 C CA . ALA A 1 104 ? -3.567 6.752 1.906 1.00 96.44 104 ALA A CA 1
ATOM 829 C C . ALA A 1 104 ? -4.690 7.755 2.218 1.00 96.44 104 ALA A C 1
ATOM 831 O O . ALA A 1 104 ? -5.021 7.941 3.391 1.00 96.44 104 ALA A O 1
ATOM 832 N N . LYS A 1 105 ? -5.307 8.359 1.194 1.00 96.50 105 LYS A N 1
ATOM 833 C CA . LYS A 1 105 ? -6.468 9.255 1.348 1.00 96.50 105 LYS A CA 1
ATOM 834 C C . LYS A 1 105 ? -7.645 8.539 2.010 1.00 96.50 105 LYS A C 1
ATOM 836 O O . LYS A 1 105 ? -8.176 9.039 3.001 1.00 96.50 105 LYS A O 1
ATOM 841 N N . ASP A 1 106 ? -7.979 7.343 1.540 1.00 96.25 106 ASP A N 1
ATOM 842 C CA . ASP A 1 106 ? -9.063 6.530 2.096 1.00 96.25 106 ASP A CA 1
ATOM 843 C C . ASP A 1 106 ? -8.775 6.153 3.553 1.00 96.25 106 ASP A C 1
ATOM 845 O O . ASP A 1 106 ? -9.640 6.267 4.421 1.00 96.25 106 ASP A O 1
ATOM 849 N N . ARG A 1 107 ? -7.527 5.789 3.874 1.00 93.44 107 ARG A N 1
ATOM 850 C CA . ARG A 1 107 ? -7.119 5.513 5.257 1.00 93.44 107 ARG A CA 1
ATOM 851 C C . ARG A 1 107 ? -7.302 6.726 6.169 1.00 93.44 107 ARG A C 1
ATOM 853 O O . ARG A 1 107 ? -7.741 6.554 7.303 1.00 93.44 107 ARG A O 1
ATOM 860 N N . VAL A 1 108 ? -6.968 7.930 5.706 1.00 94.19 108 VAL A N 1
ATOM 861 C CA . VAL A 1 108 ? -7.170 9.169 6.480 1.00 94.19 108 VAL A CA 1
ATOM 862 C C . VAL A 1 108 ? -8.662 9.449 6.680 1.00 94.19 108 VAL A C 1
ATOM 864 O O . VAL A 1 108 ? -9.069 9.836 7.779 1.00 94.19 108 VAL A O 1
ATOM 867 N N . LEU A 1 109 ? -9.491 9.191 5.666 1.00 91.69 109 LEU A N 1
ATOM 868 C CA . LEU A 1 109 ? -10.942 9.322 5.779 1.00 91.69 109 LEU A CA 1
ATOM 869 C C . LEU A 1 109 ? -11.504 8.363 6.838 1.00 91.69 109 LEU A C 1
ATOM 871 O O . LEU A 1 109 ? -12.189 8.806 7.756 1.00 91.69 109 LEU A O 1
ATOM 875 N N . PHE A 1 110 ? -11.148 7.078 6.778 1.00 90.44 110 PHE A N 1
ATOM 876 C CA . PHE A 1 110 ? -11.625 6.091 7.753 1.00 90.44 110 PHE A CA 1
ATOM 877 C C . PHE A 1 110 ? -11.076 6.321 9.159 1.00 90.44 110 PHE A C 1
ATOM 879 O O . PHE A 1 110 ? -11.764 6.057 10.142 1.00 90.44 110 PHE A O 1
ATOM 886 N N . TYR A 1 111 ? -9.852 6.836 9.271 1.00 90.44 111 TYR A N 1
ATOM 887 C CA . TYR A 1 111 ? -9.267 7.171 10.564 1.00 90.44 111 TYR A CA 1
ATOM 888 C C . TYR A 1 111 ? -9.940 8.385 11.217 1.00 90.44 111 TYR A C 1
ATOM 890 O O . TYR A 1 111 ? -10.073 8.427 12.436 1.00 90.44 111 TYR A O 1
ATOM 898 N N . SER A 1 112 ? -10.351 9.377 10.422 1.00 87.88 112 SER A N 1
ATOM 899 C CA . SER A 1 112 ? -11.016 10.583 10.935 1.00 87.88 112 SER A CA 1
ATOM 900 C C . SER A 1 112 ? -12.521 10.401 11.152 1.00 87.88 112 SER A C 1
ATOM 902 O O . SER A 1 112 ? -13.106 11.113 11.969 1.00 87.88 112 SER A O 1
ATOM 904 N N . SER A 1 113 ? -13.155 9.446 10.465 1.00 84.56 113 SER A N 1
ATOM 905 C CA . SER A 1 113 ? -14.566 9.134 10.684 1.00 84.56 113 SER A CA 1
ATOM 906 C C . SER A 1 113 ? -14.785 8.495 12.063 1.00 84.56 113 SER A C 1
ATOM 908 O O . SER A 1 113 ? -14.072 7.546 12.408 1.00 84.56 113 SER A O 1
ATOM 910 N N . PRO A 1 114 ? -15.773 8.952 12.856 1.00 79.62 114 PRO A N 1
ATOM 911 C CA . PRO A 1 114 ? -16.129 8.262 14.086 1.00 79.62 114 PRO A CA 1
ATOM 912 C C . PRO A 1 114 ? -16.584 6.844 13.735 1.00 79.62 114 PRO A C 1
ATOM 914 O O . PRO A 1 114 ? -17.443 6.650 12.874 1.00 79.62 114 PRO A O 1
ATOM 917 N N . THR A 1 115 ? -16.001 5.841 14.394 1.00 70.25 115 THR A N 1
ATOM 918 C CA . THR A 1 115 ? -16.441 4.452 14.229 1.00 70.25 115 THR A CA 1
ATOM 919 C C . THR A 1 115 ? -17.910 4.367 14.629 1.00 70.25 115 THR A C 1
ATOM 921 O O . THR A 1 115 ? -18.258 4.654 15.774 1.00 70.25 115 THR A O 1
ATOM 924 N N . GLN A 1 116 ? -18.780 3.993 13.687 1.00 65.44 116 GLN A N 1
ATOM 925 C CA . GLN A 1 116 ? -20.179 3.736 14.003 1.00 65.44 116 GLN A CA 1
ATOM 926 C C . GLN A 1 116 ? -20.228 2.587 15.009 1.00 65.44 116 GLN A C 1
ATOM 928 O O . GLN A 1 116 ? -19.794 1.471 14.718 1.00 65.44 116 GLN A O 1
ATOM 933 N N . VAL A 1 117 ? -20.741 2.867 16.205 1.00 66.38 117 VAL A N 1
ATOM 934 C CA . VAL A 1 117 ? -20.983 1.852 17.231 1.00 66.38 117 VAL A CA 1
ATOM 935 C C . VAL A 1 117 ? -22.241 1.097 16.818 1.00 66.38 117 VAL A C 1
ATOM 937 O O . VAL A 1 117 ? -23.328 1.344 17.329 1.00 66.38 117 VAL A O 1
ATOM 940 N N . ILE A 1 118 ? -22.110 0.224 15.820 1.00 69.12 118 ILE A N 1
ATOM 941 C CA . ILE A 1 118 ? -23.170 -0.717 15.471 1.00 69.12 118 ILE A CA 1
ATOM 942 C C . ILE A 1 118 ? -23.137 -1.792 16.561 1.00 69.12 118 ILE A C 1
ATOM 944 O O . ILE A 1 118 ? -22.116 -2.477 16.693 1.00 69.12 118 ILE A O 1
ATOM 948 N N . PRO A 1 119 ? -24.201 -1.948 17.369 1.00 70.81 119 PRO A N 1
ATOM 949 C CA . PRO A 1 119 ? -24.255 -3.028 18.341 1.00 70.81 119 PRO A CA 1
ATOM 950 C C . PRO A 1 119 ? -24.103 -4.357 17.598 1.00 70.81 119 PRO A C 1
ATOM 952 O O . PRO A 1 119 ? -24.801 -4.595 16.610 1.00 70.81 119 PRO A O 1
ATOM 955 N N . GLN A 1 120 ? -23.173 -5.213 18.030 1.00 69.81 120 GLN A N 1
ATOM 956 C CA . GLN A 1 120 ? -22.959 -6.503 17.374 1.00 69.81 120 GLN A CA 1
ATOM 957 C C . GLN A 1 120 ? -24.159 -7.417 17.626 1.00 69.81 120 GLN A C 1
ATOM 959 O O . GLN A 1 120 ? -24.247 -8.111 18.636 1.00 69.81 120 GLN A O 1
ATOM 964 N N . LEU A 1 121 ? -25.096 -7.413 16.684 1.00 73.94 121 LEU A N 1
ATOM 965 C CA . LEU A 1 121 ? -26.214 -8.341 16.640 1.00 73.94 121 LEU A CA 1
ATOM 966 C C . LEU A 1 121 ? -25.856 -9.468 15.675 1.00 73.94 121 LEU A C 1
ATOM 968 O O . LEU A 1 121 ? -25.536 -9.220 14.516 1.00 73.94 121 LEU A O 1
ATOM 972 N N . ARG A 1 122 ? -25.927 -10.722 16.139 1.00 76.00 122 ARG A N 1
ATOM 973 C CA . ARG A 1 122 ? -25.625 -11.893 15.295 1.00 76.00 122 ARG A CA 1
ATOM 974 C C . ARG A 1 122 ? -26.597 -12.029 14.117 1.00 76.00 122 ARG A C 1
ATOM 976 O O . ARG A 1 122 ? -26.205 -12.533 13.074 1.00 76.00 122 ARG A O 1
ATOM 983 N N . PHE A 1 123 ? -27.839 -11.572 14.295 1.00 77.50 123 PHE A N 1
ATOM 984 C CA . PHE A 1 123 ? -28.897 -11.586 13.284 1.00 77.50 123 PHE A CA 1
ATOM 985 C C . PHE A 1 123 ? -29.799 -10.348 13.435 1.00 77.50 123 PHE A C 1
ATOM 987 O O . PHE A 1 123 ? -30.842 -10.435 14.087 1.00 77.50 123 PHE A O 1
ATOM 994 N N . PRO A 1 124 ? -29.418 -9.187 12.873 1.00 74.88 124 PRO A N 1
ATOM 995 C CA . PRO A 1 124 ? -30.234 -7.972 12.961 1.00 74.88 124 PRO A CA 1
ATOM 996 C C . PRO A 1 124 ? -31.572 -8.113 12.219 1.00 74.88 124 PRO A C 1
ATOM 998 O O . PRO A 1 124 ? -32.560 -7.491 12.590 1.00 74.88 124 PRO A O 1
ATOM 1001 N N . GLU A 1 125 ? -31.625 -8.978 11.207 1.00 75.94 125 GLU A N 1
ATOM 1002 C CA . GLU A 1 125 ? -32.782 -9.128 10.319 1.00 75.94 125 GLU A CA 1
ATOM 1003 C C . GLU A 1 125 ? -33.999 -9.735 11.027 1.00 75.94 125 GLU A C 1
ATOM 1005 O O . GLU A 1 125 ? -35.125 -9.311 10.800 1.00 75.94 125 GLU A O 1
ATOM 1010 N N . ILE A 1 126 ? -33.780 -10.647 11.981 1.00 75.38 126 ILE A N 1
ATOM 1011 C CA . ILE A 1 126 ? -34.864 -11.295 12.740 1.00 75.38 126 ILE A CA 1
ATOM 1012 C C . ILE A 1 126 ? -35.599 -10.282 13.631 1.00 75.38 126 ILE A C 1
ATOM 1014 O O . ILE A 1 126 ? -36.783 -10.453 13.914 1.00 75.38 126 ILE A O 1
ATOM 1018 N N . MET A 1 127 ? -34.921 -9.211 14.057 1.00 70.38 127 MET A N 1
ATOM 1019 C CA . MET A 1 127 ? -35.527 -8.175 14.900 1.00 70.38 127 MET A CA 1
ATOM 1020 C C . MET A 1 127 ? -36.510 -7.282 14.131 1.00 70.38 127 MET A C 1
ATOM 1022 O O . MET A 1 127 ? -37.357 -6.653 14.757 1.00 70.38 127 MET A O 1
ATOM 1026 N N . ASN A 1 128 ? -36.438 -7.264 12.796 1.00 68.62 128 ASN A N 1
ATOM 1027 C CA . ASN A 1 128 ? -37.369 -6.546 11.923 1.00 68.62 128 ASN A CA 1
ATOM 1028 C C . ASN A 1 128 ? -38.161 -7.506 11.012 1.00 68.62 128 ASN A C 1
ATOM 1030 O O . ASN A 1 128 ? -38.524 -7.161 9.888 1.00 68.62 128 ASN A O 1
ATOM 1034 N N . ASN A 1 129 ? -38.417 -8.735 11.471 1.00 69.62 129 ASN A N 1
ATOM 1035 C CA . ASN A 1 129 ? -39.269 -9.670 10.742 1.00 69.62 129 ASN A CA 1
ATOM 1036 C C . ASN A 1 129 ? -40.748 -9.340 10.994 1.00 69.62 129 ASN A C 1
ATOM 1038 O O . ASN A 1 129 ? -41.339 -9.767 11.985 1.00 69.62 129 ASN A O 1
ATOM 1042 N N . GLY A 1 130 ? -41.359 -8.601 10.069 1.00 70.88 130 GLY A N 1
ATOM 1043 C CA . GLY A 1 130 ? -42.793 -8.325 10.054 1.00 70.88 130 GLY A CA 1
ATOM 1044 C C . GLY A 1 130 ? -43.246 -7.746 8.714 1.00 70.88 130 GLY A C 1
ATOM 1045 O O . GLY A 1 130 ? -42.489 -7.055 8.038 1.00 70.88 130 GLY A O 1
ATOM 1046 N N . SER A 1 131 ? -44.488 -8.029 8.311 1.00 72.88 131 SER A N 1
ATOM 1047 C CA . SER A 1 131 ? -45.112 -7.323 7.184 1.00 72.88 131 SER A CA 1
ATOM 1048 C C . SER A 1 131 ? -45.247 -5.835 7.539 1.00 72.88 131 SER A C 1
ATOM 1050 O O . SER A 1 131 ? -45.750 -5.540 8.621 1.00 72.88 131 SER A O 1
ATOM 1052 N N . PRO A 1 132 ? -44.882 -4.884 6.658 1.00 74.19 132 PRO A N 1
ATOM 1053 C CA . PRO A 1 132 ? -45.140 -3.459 6.888 1.00 74.19 132 PRO A CA 1
ATOM 1054 C C . PRO A 1 132 ? -46.637 -3.123 6.978 1.00 74.19 132 PRO A C 1
ATOM 1056 O O . PRO A 1 132 ? -47.012 -2.079 7.506 1.00 74.19 132 PRO A O 1
ATOM 1059 N N . PHE A 1 133 ? -47.496 -3.999 6.448 1.00 80.25 133 PHE A N 1
ATOM 1060 C CA . PHE A 1 133 ? -48.933 -3.781 6.329 1.00 80.25 133 PHE A CA 1
ATOM 1061 C C . PHE A 1 133 ? -49.738 -4.803 7.135 1.00 80.25 133 PHE A C 1
ATOM 1063 O O . PHE A 1 133 ? -49.359 -5.971 7.234 1.00 80.25 133 PHE A O 1
ATOM 1070 N N . ASN A 1 134 ? -50.896 -4.361 7.637 1.00 78.38 134 ASN A N 1
ATOM 1071 C CA . ASN A 1 134 ? -51.903 -5.187 8.312 1.00 78.38 134 ASN A CA 1
ATOM 1072 C C . ASN A 1 134 ? -51.386 -5.944 9.552 1.00 78.38 134 ASN A C 1
ATOM 1074 O O . ASN A 1 134 ? -51.625 -7.139 9.721 1.00 78.38 134 ASN A O 1
ATOM 1078 N N . VAL A 1 135 ? -50.660 -5.242 10.423 1.00 74.00 135 VAL A N 1
ATOM 1079 C CA . VAL A 1 135 ? -50.161 -5.799 11.683 1.00 74.00 135 VAL A CA 1
ATOM 1080 C C . VAL A 1 135 ? -51.071 -5.365 12.828 1.00 74.00 135 VAL A C 1
ATOM 1082 O O . VAL A 1 135 ? -51.325 -4.174 12.999 1.00 74.00 135 VAL A O 1
ATOM 1085 N N . VAL A 1 136 ? -51.556 -6.318 13.628 1.00 80.69 136 VAL A N 1
ATOM 1086 C CA . VAL A 1 136 ? -52.346 -6.012 14.831 1.00 80.69 136 VAL A CA 1
ATOM 1087 C C . VAL A 1 136 ? -51.478 -5.222 15.814 1.00 80.69 136 VAL A C 1
ATOM 1089 O O . VAL A 1 136 ? -50.323 -5.585 16.070 1.00 80.69 136 VAL A O 1
ATOM 1092 N N . ALA A 1 137 ? -52.035 -4.139 16.363 1.00 74.62 137 ALA A N 1
ATOM 1093 C CA . ALA A 1 137 ? -51.360 -3.304 17.350 1.00 74.62 137 ALA A CA 1
ATOM 1094 C C . ALA A 1 137 ? -50.872 -4.157 18.536 1.00 74.62 137 ALA A C 1
ATOM 1096 O O . ALA A 1 137 ? -51.634 -4.933 19.108 1.00 74.62 137 ALA A O 1
ATOM 1097 N N . GLY A 1 138 ? -49.587 -4.030 18.879 1.00 74.19 138 GLY A N 1
ATOM 1098 C CA . GLY A 1 138 ? -48.951 -4.789 19.962 1.00 74.19 138 GLY A CA 1
ATOM 1099 C C . GLY A 1 138 ? -48.341 -6.142 19.572 1.00 74.19 138 GLY A C 1
ATOM 1100 O O . GLY A 1 138 ? -47.730 -6.770 20.431 1.00 74.19 138 GLY A O 1
ATOM 1101 N N . SER A 1 139 ? -48.441 -6.597 18.312 1.00 75.12 139 SER A N 1
ATOM 1102 C CA . SER A 1 139 ? -47.728 -7.825 17.893 1.00 75.12 139 SER A CA 1
ATOM 1103 C C . SER A 1 139 ? -46.214 -7.623 17.747 1.00 75.12 139 SER A C 1
ATOM 1105 O O . SER A 1 139 ? -45.441 -8.568 17.884 1.00 75.12 139 SER A O 1
ATOM 1107 N N . GLN A 1 140 ? -45.788 -6.382 17.501 1.00 74.00 140 GLN A N 1
ATOM 1108 C CA . GLN A 1 140 ? -44.382 -6.005 17.481 1.00 74.00 140 GLN A CA 1
ATOM 1109 C C . GLN A 1 140 ? -43.946 -5.586 18.883 1.00 74.00 140 GLN A C 1
ATOM 1111 O O . GLN A 1 140 ? -44.604 -4.780 19.545 1.00 74.00 140 GLN A O 1
ATOM 1116 N N . VAL A 1 141 ? -42.825 -6.137 19.336 1.00 74.69 141 VAL A N 1
ATOM 1117 C CA . VAL A 1 141 ? -42.216 -5.774 20.616 1.00 74.69 141 VAL A CA 1
ATOM 1118 C C . VAL A 1 141 ? -41.444 -4.466 20.430 1.00 74.69 141 VAL A C 1
ATOM 1120 O O . VAL A 1 141 ? -40.756 -4.288 19.428 1.00 74.69 141 VAL A O 1
ATOM 1123 N N . ASN A 1 142 ? -41.527 -3.546 21.395 1.00 77.56 142 ASN A N 1
ATOM 1124 C CA . ASN A 1 142 ? -40.676 -2.356 21.393 1.00 77.56 142 ASN A CA 1
ATOM 1125 C C . ASN A 1 142 ? -39.198 -2.786 21.554 1.00 77.56 142 ASN A C 1
ATOM 1127 O O . ASN A 1 142 ? -38.831 -3.412 22.552 1.00 77.56 142 ASN A O 1
ATOM 1131 N N . MET A 1 143 ? -38.365 -2.452 20.564 1.00 78.00 143 MET A N 1
ATOM 1132 C CA . MET A 1 143 ? -36.947 -2.830 20.503 1.00 78.00 143 MET A CA 1
ATOM 1133 C C . MET A 1 143 ? -36.002 -1.860 21.217 1.00 78.00 143 MET A C 1
ATOM 1135 O O . MET A 1 143 ? -34.836 -2.202 21.415 1.00 78.00 143 MET A O 1
ATOM 1139 N N . ASP A 1 144 ? -36.480 -0.706 21.681 1.00 82.88 144 ASP A N 1
ATOM 1140 C CA . ASP A 1 144 ? -35.653 0.361 22.259 1.00 82.88 144 ASP A CA 1
ATOM 1141 C C . ASP A 1 144 ? -34.855 -0.136 23.472 1.00 82.88 144 ASP A C 1
ATOM 1143 O O . ASP A 1 144 ? -33.659 0.119 23.587 1.00 82.88 144 ASP A O 1
ATOM 1147 N N . LYS A 1 145 ? -35.477 -0.951 24.338 1.00 85.00 145 LYS A N 1
ATOM 1148 C CA . LYS A 1 145 ? -34.804 -1.543 25.512 1.00 85.00 145 LYS A CA 1
ATOM 1149 C C . LYS A 1 145 ? -33.715 -2.548 25.139 1.00 85.00 145 LYS A C 1
ATOM 1151 O O . LYS A 1 145 ? -32.709 -2.660 25.838 1.00 85.00 145 LYS A O 1
ATOM 1156 N N . VAL A 1 146 ? -33.923 -3.315 24.067 1.00 81.69 146 VAL A N 1
ATOM 1157 C CA . VAL A 1 146 ? -32.932 -4.287 23.580 1.00 81.69 146 VAL A CA 1
ATOM 1158 C C . VAL A 1 146 ? -31.750 -3.537 22.977 1.00 81.69 146 VAL A C 1
ATOM 1160 O O . VAL A 1 146 ? -30.606 -3.861 23.284 1.00 81.69 146 VAL A O 1
ATOM 1163 N N . ILE A 1 147 ? -32.026 -2.494 22.192 1.00 82.94 147 ILE A N 1
ATOM 1164 C CA . ILE A 1 147 ? -31.010 -1.612 21.615 1.00 82.94 147 ILE A CA 1
ATOM 1165 C C . ILE A 1 147 ? -30.181 -0.961 22.728 1.00 82.94 147 ILE A C 1
ATOM 1167 O O . ILE A 1 147 ? -28.955 -1.045 22.686 1.00 82.94 147 ILE A O 1
ATOM 1171 N N . GLU A 1 148 ? -30.824 -0.399 23.755 1.00 86.44 148 GLU A N 1
ATOM 1172 C CA . GLU A 1 148 ? -30.141 0.232 24.890 1.00 86.44 148 GLU A CA 1
ATOM 1173 C C . GLU A 1 148 ? -29.236 -0.760 25.640 1.00 86.44 148 GLU A C 1
ATOM 1175 O O . GLU A 1 148 ? -28.073 -0.462 25.919 1.00 86.44 148 GLU A O 1
ATOM 1180 N N . LYS A 1 149 ? -29.735 -1.972 25.925 1.00 88.88 149 LYS A N 1
ATOM 1181 C CA . LYS A 1 149 ? -28.942 -3.029 26.571 1.00 88.88 149 LYS A CA 1
ATOM 1182 C C . LYS A 1 149 ? -27.708 -3.392 25.744 1.00 88.88 149 LYS A C 1
ATOM 1184 O O . LYS A 1 149 ? -26.613 -3.484 26.290 1.00 88.88 149 LYS A O 1
ATOM 1189 N N . MET A 1 150 ? -27.880 -3.588 24.439 1.00 85.81 150 MET A N 1
ATOM 1190 C CA . MET A 1 150 ? -26.790 -3.976 23.539 1.00 85.81 150 MET A CA 1
ATOM 1191 C C . MET A 1 150 ? -25.761 -2.853 23.362 1.00 85.81 150 MET A C 1
ATOM 1193 O O . MET A 1 150 ? -24.564 -3.124 23.279 1.00 85.81 150 MET A O 1
ATOM 1197 N N . GLN A 1 151 ? -26.205 -1.594 23.332 1.00 85.62 151 GLN A N 1
ATOM 1198 C CA . GLN A 1 151 ? -25.309 -0.436 23.338 1.00 85.62 151 GLN A CA 1
ATOM 1199 C C . GLN A 1 151 ? -24.490 -0.386 24.629 1.00 85.62 151 GLN A C 1
ATOM 1201 O O . GLN A 1 151 ? -23.275 -0.211 24.572 1.00 85.62 151 GLN A O 1
ATOM 1206 N N . ARG A 1 152 ? -25.130 -0.609 25.783 1.00 89.31 152 ARG A N 1
ATOM 1207 C CA . ARG A 1 152 ? -24.453 -0.652 27.084 1.00 89.31 152 ARG A CA 1
ATOM 1208 C C . ARG A 1 152 ? -23.379 -1.738 27.143 1.00 89.31 152 ARG A C 1
ATOM 1210 O O . ARG A 1 152 ? -22.241 -1.429 27.472 1.00 89.31 152 ARG A O 1
ATOM 1217 N N . GLU A 1 153 ? -23.707 -2.971 26.753 1.00 88.56 153 GLU A N 1
ATOM 1218 C CA . GLU A 1 153 ? -22.739 -4.081 26.704 1.00 88.56 153 GLU A CA 1
ATOM 1219 C C . GLU A 1 153 ? -21.558 -3.768 25.768 1.00 88.56 153 GLU A C 1
ATOM 1221 O O . GLU A 1 153 ? -20.406 -4.039 26.107 1.00 88.56 153 GLU A O 1
ATOM 1226 N N . ALA A 1 154 ? -21.816 -3.128 24.621 1.00 86.12 154 ALA A N 1
ATOM 1227 C CA . ALA A 1 154 ? -20.764 -2.717 23.695 1.00 86.12 154 ALA A CA 1
ATOM 1228 C C . ALA A 1 154 ? -19.841 -1.629 24.281 1.00 86.12 154 ALA A C 1
ATOM 1230 O O . ALA A 1 154 ? -18.629 -1.676 24.053 1.00 86.12 154 ALA A O 1
ATOM 1231 N N . TYR A 1 155 ? -20.385 -0.662 25.029 1.0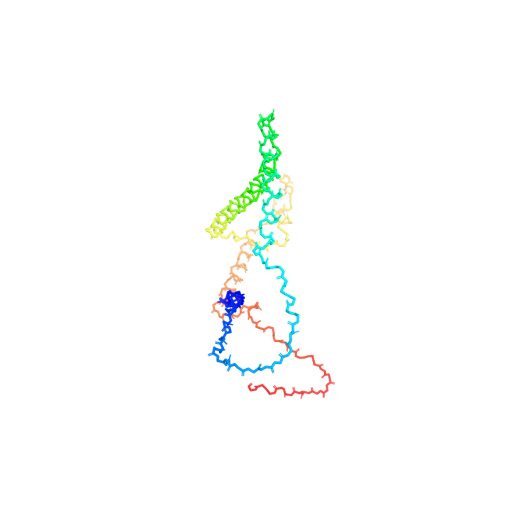0 87.81 155 TYR A N 1
ATOM 1232 C CA . TYR A 1 155 ? -19.584 0.355 25.717 1.00 87.81 155 TYR A CA 1
ATOM 1233 C C . TYR A 1 155 ? -18.739 -0.254 26.837 1.00 87.81 155 TYR A C 1
ATOM 1235 O O . TYR A 1 155 ? -17.534 -0.013 26.865 1.00 87.81 155 TYR A O 1
ATOM 1243 N N . GLU A 1 156 ? -19.324 -1.115 27.673 1.00 91.00 156 GLU A N 1
ATOM 1244 C CA . GLU A 1 156 ? -18.594 -1.825 28.731 1.00 91.00 156 GLU A CA 1
ATOM 1245 C C . GLU A 1 156 ? -17.442 -2.669 28.160 1.00 91.00 156 GLU A C 1
ATOM 1247 O O . GLU A 1 156 ? -16.328 -2.658 28.685 1.00 91.00 156 GLU A O 1
ATOM 1252 N N . ASP A 1 157 ? -17.666 -3.381 27.053 1.00 87.19 157 ASP A N 1
ATOM 1253 C CA . ASP A 1 157 ? -16.615 -4.165 26.398 1.00 87.19 157 ASP A CA 1
ATOM 1254 C C . ASP A 1 157 ? -15.512 -3.293 25.784 1.00 87.19 157 ASP A C 1
ATOM 1256 O O . ASP A 1 157 ? -14.343 -3.694 25.770 1.00 87.19 157 ASP A O 1
ATOM 1260 N N . ASN A 1 158 ? -15.851 -2.107 25.272 1.00 85.31 158 ASN A N 1
ATOM 1261 C CA . ASN A 1 158 ? -14.866 -1.149 24.771 1.00 85.31 158 ASN A CA 1
ATOM 1262 C C . ASN A 1 158 ? -14.030 -0.553 25.907 1.00 85.31 158 ASN A C 1
ATOM 1264 O O . ASN A 1 158 ? -12.809 -0.461 25.770 1.00 85.31 158 ASN A O 1
ATOM 1268 N N . GLU A 1 159 ? -14.654 -0.217 27.034 1.00 89.31 159 GLU A N 1
ATOM 1269 C CA . GLU A 1 159 ? -13.960 0.250 28.236 1.00 89.31 159 GLU A CA 1
ATOM 1270 C C . GLU A 1 159 ? -13.026 -0.831 28.790 1.00 89.31 159 GLU A C 1
ATOM 1272 O O . GLU A 1 159 ? -11.841 -0.561 28.981 1.00 89.31 159 GLU A O 1
ATOM 1277 N N . ARG A 1 160 ? -13.481 -2.089 28.905 1.00 88.75 160 ARG A N 1
ATOM 1278 C CA . ARG A 1 160 ? -12.621 -3.223 29.306 1.00 88.75 160 ARG A CA 1
ATOM 1279 C C . ARG A 1 160 ? -11.418 -3.400 28.379 1.00 88.75 160 ARG A C 1
ATOM 1281 O O . ARG A 1 160 ? -10.309 -3.660 28.844 1.00 88.75 160 ARG A O 1
ATOM 1288 N N . LYS A 1 161 ? -11.609 -3.271 27.059 1.00 85.75 161 LYS A N 1
ATOM 1289 C CA . LYS A 1 161 ? -10.500 -3.331 26.088 1.00 85.75 161 LYS A CA 1
ATOM 1290 C C . LYS A 1 161 ? -9.541 -2.158 26.265 1.00 85.75 161 LYS A C 1
ATOM 1292 O O . LYS A 1 161 ? -8.332 -2.364 26.184 1.00 85.75 161 LYS A O 1
ATOM 1297 N N . LEU A 1 162 ? -10.054 -0.955 26.520 1.00 87.50 162 LEU A N 1
ATOM 1298 C CA . LEU A 1 162 ? -9.245 0.238 26.764 1.00 87.50 162 LEU A CA 1
ATOM 1299 C C . LEU A 1 162 ? -8.440 0.119 28.065 1.00 87.50 162 LEU A C 1
ATOM 1301 O O . LEU A 1 162 ? -7.261 0.460 28.087 1.00 87.50 162 LEU A O 1
ATOM 1305 N N . GLU A 1 163 ? -9.031 -0.408 29.133 1.00 90.62 163 GLU A N 1
ATOM 1306 C CA . GLU A 1 163 ? -8.329 -0.701 30.386 1.00 90.62 163 GLU A CA 1
ATOM 1307 C C . GLU A 1 163 ? -7.260 -1.779 30.197 1.00 90.62 163 GLU A C 1
ATOM 1309 O O . GLU A 1 163 ? -6.128 -1.606 30.645 1.00 90.62 163 GLU A O 1
ATOM 1314 N N . ALA A 1 164 ? -7.570 -2.854 29.466 1.00 88.69 164 ALA A N 1
ATOM 1315 C CA . ALA A 1 164 ? -6.591 -3.883 29.126 1.00 88.69 164 ALA A CA 1
ATOM 1316 C C . ALA A 1 164 ? -5.426 -3.318 28.293 1.00 88.69 164 ALA A C 1
ATOM 1318 O O . ALA A 1 164 ? -4.278 -3.685 28.537 1.00 88.69 164 ALA A O 1
ATOM 1319 N N . LEU A 1 165 ? -5.702 -2.398 27.358 1.00 85.44 165 LEU A N 1
ATOM 1320 C CA . LEU A 1 165 ? -4.690 -1.649 26.602 1.00 85.44 165 LEU A CA 1
ATOM 1321 C C . LEU A 1 165 ? -3.821 -0.792 27.534 1.00 85.44 165 LEU A C 1
ATOM 1323 O O . LEU A 1 165 ? -2.598 -0.862 27.460 1.00 85.44 165 LEU A O 1
ATOM 1327 N N . ARG A 1 166 ? -4.432 -0.025 28.449 1.00 88.31 166 ARG A N 1
ATOM 1328 C CA . ARG A 1 166 ? -3.708 0.810 29.429 1.00 88.31 166 ARG A CA 1
ATOM 1329 C C . ARG A 1 166 ? -2.828 -0.023 30.361 1.00 88.31 166 ARG A C 1
ATOM 1331 O O . ARG A 1 166 ? -1.725 0.399 30.694 1.00 88.31 166 ARG A O 1
ATOM 1338 N N . ASN A 1 167 ? -3.302 -1.206 30.740 1.00 90.19 167 ASN A N 1
ATOM 1339 C CA . ASN A 1 167 ? -2.598 -2.133 31.620 1.00 90.19 167 ASN A CA 1
ATOM 1340 C C . ASN A 1 167 ? -1.636 -3.073 30.864 1.00 90.19 167 ASN A C 1
ATOM 1342 O O . ASN A 1 167 ? -1.009 -3.919 31.498 1.00 90.19 167 ASN A O 1
ATOM 1346 N N . ASN A 1 168 ? -1.507 -2.948 29.534 1.00 81.62 168 ASN A N 1
ATOM 1347 C CA . ASN A 1 168 ? -0.743 -3.849 28.655 1.00 81.62 168 ASN A CA 1
ATOM 1348 C C . ASN A 1 168 ? -1.101 -5.345 28.822 1.00 81.62 168 ASN A C 1
ATOM 1350 O O . ASN A 1 168 ? -0.267 -6.228 28.635 1.00 81.62 168 ASN A O 1
ATOM 1354 N N . GLN A 1 169 ? -2.350 -5.653 29.180 1.00 81.56 169 GLN A N 1
ATOM 1355 C CA . GLN A 1 169 ? -2.864 -7.017 29.380 1.00 81.56 169 GLN A CA 1
ATOM 1356 C C . GLN A 1 169 ? -3.624 -7.534 28.151 1.00 81.56 169 GLN A C 1
ATOM 1358 O O . GLN A 1 169 ? -4.579 -8.309 28.252 1.00 81.56 169 GLN A O 1
ATOM 1363 N N . ILE A 1 170 ? -3.235 -7.093 26.958 1.00 77.38 170 ILE A N 1
ATOM 1364 C CA . ILE A 1 170 ? -3.899 -7.510 25.727 1.00 77.38 170 ILE A CA 1
ATOM 1365 C C . ILE A 1 170 ? -3.559 -8.978 25.466 1.00 77.38 170 ILE A C 1
ATOM 1367 O O . ILE A 1 170 ? -2.392 -9.347 25.361 1.00 77.38 170 ILE A O 1
ATOM 1371 N N . LYS A 1 171 ? -4.579 -9.825 25.289 1.00 71.00 171 LYS A N 1
ATOM 1372 C CA . LYS A 1 171 ? -4.408 -11.271 25.043 1.00 71.00 171 LYS A CA 1
ATOM 1373 C C . LYS A 1 171 ? -3.466 -11.608 23.879 1.00 71.00 171 LYS A C 1
ATOM 1375 O O . LYS A 1 171 ? -2.868 -12.674 23.894 1.00 71.00 171 LYS A O 1
ATOM 1380 N N . SER A 1 172 ? -3.345 -10.728 22.884 1.00 69.69 172 SER A N 1
ATOM 1381 C CA . SER A 1 172 ? -2.436 -10.898 21.743 1.00 69.69 172 SER A CA 1
ATOM 1382 C C . SER A 1 172 ? -0.974 -10.573 22.052 1.00 69.69 172 SER A C 1
ATOM 1384 O O . SER A 1 172 ? -0.096 -11.015 21.320 1.00 69.69 172 SER A O 1
ATOM 1386 N N . GLU A 1 173 ? -0.709 -9.773 23.085 1.00 69.56 173 GLU A N 1
ATOM 1387 C CA . GLU A 1 173 ? 0.640 -9.336 23.470 1.00 69.56 173 GLU A CA 1
ATOM 1388 C C . GLU A 1 173 ? 1.196 -10.130 24.652 1.00 69.56 173 GLU A C 1
ATOM 1390 O O . GLU A 1 173 ? 2.411 -10.178 24.844 1.00 69.56 173 GLU A O 1
ATOM 1395 N N . ILE A 1 174 ? 0.324 -10.794 25.416 1.00 70.62 174 ILE A N 1
ATOM 1396 C CA . ILE A 1 174 ? 0.747 -11.745 26.440 1.00 70.62 174 ILE A CA 1
ATOM 1397 C C . ILE A 1 174 ? 1.470 -12.899 25.727 1.00 70.62 174 ILE A C 1
ATOM 1399 O O . ILE A 1 174 ? 0.864 -13.558 24.874 1.00 70.62 174 ILE A O 1
ATOM 1403 N N . PRO A 1 175 ? 2.752 -13.168 26.044 1.00 69.62 175 PRO A N 1
ATOM 1404 C CA . PRO A 1 175 ? 3.442 -14.316 25.483 1.00 69.62 175 PRO A CA 1
ATOM 1405 C C . PRO A 1 175 ? 2.657 -15.568 25.866 1.00 69.62 175 PRO A C 1
ATOM 1407 O O . PRO A 1 175 ? 2.364 -15.791 27.041 1.00 69.62 175 PRO A O 1
ATOM 1410 N N . ILE A 1 176 ? 2.287 -16.371 24.866 1.00 69.88 176 ILE A N 1
ATOM 1411 C CA . ILE A 1 176 ? 1.627 -17.654 25.099 1.00 69.88 176 ILE A CA 1
ATOM 1412 C C . ILE A 1 176 ? 2.568 -18.460 25.989 1.00 69.88 176 ILE A C 1
ATOM 1414 O O . ILE A 1 176 ? 3.668 -18.816 25.564 1.00 69.88 176 ILE A O 1
ATOM 1418 N N . GLU A 1 177 ? 2.150 -18.715 27.228 1.00 68.25 177 GLU A N 1
ATOM 1419 C CA . GLU A 1 177 ? 2.867 -19.599 28.135 1.00 68.25 177 GLU A CA 1
ATOM 1420 C C . GLU A 1 177 ? 2.878 -20.984 27.479 1.00 68.25 177 GLU A C 1
ATOM 1422 O O . GLU A 1 177 ? 1.884 -21.715 27.505 1.00 68.25 177 GLU A O 1
ATOM 1427 N N . GLN A 1 178 ? 3.983 -21.320 26.808 1.00 59.31 178 GLN A N 1
ATOM 1428 C CA . GLN A 1 178 ? 4.200 -22.645 26.246 1.00 59.31 178 GLN A CA 1
ATOM 1429 C C . GLN A 1 178 ? 4.360 -23.606 27.421 1.00 59.31 178 GLN A C 1
ATOM 1431 O O . GLN A 1 178 ? 5.468 -23.887 27.874 1.00 59.31 178 GLN A O 1
ATOM 1436 N N . LYS A 1 179 ? 3.241 -24.094 27.961 1.00 61.97 179 LYS A N 1
ATOM 1437 C CA . LYS A 1 179 ? 3.272 -25.190 28.924 1.00 61.97 179 LYS A CA 1
ATOM 1438 C C . LYS A 1 179 ? 3.905 -26.376 28.211 1.00 61.97 179 LYS A C 1
ATOM 1440 O O . LYS A 1 179 ? 3.337 -26.894 27.250 1.00 61.97 179 LYS A O 1
ATOM 1445 N N . ALA A 1 180 ? 5.094 -26.768 28.669 1.00 59.75 180 ALA A N 1
ATOM 1446 C CA . ALA A 1 180 ? 5.769 -27.962 28.188 1.00 59.75 180 ALA A CA 1
ATOM 1447 C C . ALA A 1 180 ? 4.785 -29.145 28.227 1.00 59.75 180 ALA A C 1
ATOM 1449 O O . ALA A 1 180 ? 3.968 -29.221 29.158 1.00 59.75 180 ALA A O 1
ATOM 1450 N N . PRO A 1 181 ? 4.817 -30.052 27.232 1.00 62.31 181 PRO A N 1
ATOM 1451 C CA . PRO A 1 181 ? 3.949 -31.218 27.230 1.00 62.31 181 PRO A CA 1
ATOM 1452 C C . PRO A 1 181 ? 4.109 -31.948 28.563 1.00 62.31 181 PRO A C 1
ATOM 1454 O O . PRO A 1 181 ? 5.209 -32.361 28.934 1.00 62.31 181 PRO A O 1
ATOM 1457 N N . ARG A 1 182 ? 3.008 -32.061 29.315 1.00 54.38 182 ARG A N 1
ATOM 1458 C CA . ARG A 1 182 ? 2.978 -32.808 30.571 1.00 54.38 182 ARG A CA 1
ATOM 1459 C C . ARG A 1 182 ? 3.096 -34.290 30.244 1.00 54.38 182 ARG A C 1
ATOM 1461 O O . ARG A 1 182 ? 2.093 -34.986 30.111 1.00 54.38 182 ARG A O 1
ATOM 1468 N N . TYR A 1 183 ? 4.326 -34.772 30.107 1.00 52.75 183 TYR A N 1
ATOM 1469 C CA . TYR A 1 183 ? 4.590 -36.199 30.171 1.00 52.75 183 TYR A CA 1
ATOM 1470 C C . TYR A 1 183 ? 4.258 -36.668 31.587 1.00 52.75 183 TYR A C 1
ATOM 1472 O O . TYR A 1 183 ? 4.755 -36.139 32.583 1.00 52.75 183 TYR A O 1
ATOM 1480 N N . ARG A 1 184 ? 3.341 -37.631 31.670 1.00 56.06 184 ARG A N 1
ATOM 1481 C CA . ARG A 1 184 ? 2.891 -38.265 32.907 1.00 56.06 184 ARG A CA 1
ATOM 1482 C C . ARG A 1 184 ? 4.085 -38.989 33.541 1.00 56.06 184 ARG A C 1
ATOM 1484 O O . ARG A 1 184 ? 4.331 -40.138 33.202 1.00 56.06 184 ARG A O 1
ATOM 1491 N N . GLY A 1 185 ? 4.831 -38.324 34.425 1.00 56.28 185 GLY A N 1
ATOM 1492 C CA . GLY A 1 185 ? 5.794 -39.013 35.291 1.00 56.28 185 GLY A CA 1
ATOM 1493 C C . GLY A 1 185 ? 7.060 -38.277 35.723 1.00 56.28 185 GLY A C 1
ATOM 1494 O O . GLY A 1 185 ? 7.678 -38.746 36.669 1.00 56.28 185 GLY A O 1
ATOM 1495 N N . THR A 1 186 ? 7.467 -37.155 35.126 1.00 53.62 186 THR A N 1
ATOM 1496 C CA . THR A 1 186 ? 8.729 -36.504 35.542 1.00 53.62 186 THR A CA 1
ATOM 1497 C C . THR A 1 186 ? 8.666 -34.985 35.424 1.00 53.62 186 THR A C 1
ATOM 1499 O O . THR A 1 186 ? 8.699 -34.437 34.323 1.00 53.62 186 THR A O 1
ATOM 1502 N N . GLU A 1 187 ? 8.610 -34.299 36.568 1.00 46.94 187 GLU A N 1
ATOM 1503 C CA . GLU A 1 187 ? 8.863 -32.860 36.659 1.00 46.94 187 GLU A CA 1
ATOM 1504 C C . GLU A 1 187 ? 10.366 -32.599 36.494 1.00 46.94 187 GLU A C 1
ATOM 1506 O O . GLU A 1 187 ? 11.141 -32.700 37.444 1.00 46.94 187 GLU A O 1
ATOM 1511 N N . LEU A 1 188 ? 10.802 -32.259 35.280 1.00 53.62 188 LEU A N 1
ATOM 1512 C CA . LEU A 1 188 ? 12.120 -31.660 35.083 1.00 53.62 188 LEU A CA 1
ATOM 1513 C C . LEU A 1 188 ? 12.007 -30.159 35.356 1.00 53.62 188 LEU A C 1
ATOM 1515 O O . LEU A 1 188 ? 11.478 -29.401 34.542 1.00 53.62 188 LEU A O 1
ATOM 1519 N N . LYS A 1 189 ? 12.502 -29.732 36.523 1.00 48.28 189 LYS A N 1
ATOM 1520 C CA . LYS A 1 189 ? 12.748 -28.318 36.827 1.00 48.28 189 LYS A CA 1
ATOM 1521 C C . LYS A 1 189 ? 13.803 -27.789 35.856 1.00 48.28 189 LYS A C 1
ATOM 1523 O O . LYS A 1 189 ? 14.990 -28.050 36.028 1.00 48.28 189 LYS A O 1
ATOM 1528 N N . VAL A 1 190 ? 13.376 -27.039 34.846 1.00 50.31 190 VAL A N 1
ATOM 1529 C CA . VAL A 1 190 ? 14.289 -26.250 34.016 1.00 50.31 190 VAL A CA 1
ATOM 1530 C C . VAL A 1 190 ? 14.608 -24.973 34.791 1.00 50.31 190 VAL A C 1
ATOM 1532 O O . VAL A 1 190 ? 13.804 -24.047 34.842 1.00 50.31 190 VAL A O 1
ATOM 1535 N N . ALA A 1 191 ? 15.764 -24.959 35.452 1.00 48.12 191 ALA A N 1
ATOM 1536 C CA . ALA A 1 191 ? 16.359 -23.744 35.987 1.00 48.12 191 ALA A CA 1
ATOM 1537 C C . ALA A 1 191 ? 16.955 -22.956 34.814 1.00 48.12 191 ALA A C 1
ATOM 1539 O O . ALA A 1 191 ? 17.885 -23.426 34.162 1.00 48.12 191 ALA A O 1
ATOM 1540 N N . ILE A 1 192 ? 16.387 -21.788 34.526 1.00 44.03 192 ILE A N 1
ATOM 1541 C CA . ILE A 1 192 ? 16.947 -20.822 33.579 1.00 44.03 192 ILE A CA 1
ATOM 1542 C C . ILE A 1 192 ? 17.518 -19.687 34.428 1.00 44.03 192 ILE A C 1
ATOM 1544 O O . ILE A 1 192 ? 16.767 -19.026 35.147 1.00 44.03 192 ILE A O 1
ATOM 1548 N N . GLY A 1 193 ? 18.845 -19.549 34.395 1.00 38.62 193 GLY A N 1
ATOM 1549 C CA . GLY A 1 193 ? 19.563 -18.336 34.791 1.00 38.62 193 GLY A CA 1
ATOM 1550 C C . GLY A 1 193 ? 19.710 -17.386 33.612 1.00 38.62 193 GLY A C 1
ATOM 1551 O O . GLY A 1 193 ? 19.575 -17.861 32.459 1.00 38.62 193 GLY A O 1
#

pLDDT: mean 74.51, std 16.21, range [36.88, 98.44]

Radius of gyration: 39.88 Å; chains: 1; bounding box: 125×50×85 Å

InterPro domains:
  IPR034444 NADH-ubiquinone oxidoreductase 17.8kDa subunit [PTHR42100] (1-168)
  IPR060573 NADH-ubiquinone oxidoreductase 17.8kDa, helical domain [PF27975] (60-124)

Secondary structure (DSSP, 8-state):
--SHHHHHHHHTTTT------PPPP-------------------HHHHHHHHHHHHHHHHHHHHHHHTT-SS-HHHHHHHHHHHHHHHHHHHHHHHHHHHHHHHHHHHHHHHSPPP-----S-TGGGG-S-SSSPPTTSSPP-HHHHHHHHHHHHHHHHHHHHHHHTT--TTTS---------TT--------